Protein AF-A0A8H5HH74-F1 (afdb_monomer_lite)

Foldseek 3Di:
DDPVVVVVVVVLQVVQVPDPPPDAAEDEAQDPLSVLCCCLRRNHDYYDCVNLLLCLLLQWAAAAAPLGDPDAAAARTALLLDPVQQPFFDDRYPDPPDFQPFCQRFPFPPPPDDPPPDPVPPDDPDDRGTDHHGGSNNLNVCLLVVPPVSSVSSSRRSVSRVVNRVVNLVVVVVVVDSVVSVVSSVVRPNRYDDCVPVDPPHNSSVVSNVSSVVSVVVVVVVVVVVVVVVVVVVVVVVVVVVVVVVVVVVVVVVVPDDDDDDDDDDDDDDDDDDD

Secondary structure (DSSP, 8-state):
--HHHHHHHHHHHHHHHTS-TTS--EE--SSHHHHHHIIIII---EE-SHHHHHHHHTTEEE---SSPPS---EESEEETTSGGGTT--S-S---SSS---STTTS-----SS----STTS-------SPPPPPPHHHHHHHHHTT-HHHHHHHHHHHHHHHHHHHHHHHHHHHTT-HHHHHHHHHHHHHHEE-GGG--TT--HHHHHHHHHHHHHHHHHHHHHHHHHHHHHHHHHHHHHHHHHHHHHHHHHHHHS-------------------

Radius of gyration: 36.55 Å; chains: 1; bounding box: 65×63×136 Å

InterPro domains:
  IPR002616 tRNA-guanine(15) transglycosylase-like [PF01702] (31-186)
  IPR036511 Queuine tRNA-ribosyltransferase-like [G3DSA:3.20.20.105] (14-194)
  IPR036511 Queuine tRNA-ribosyltransferase-like [SSF51713] (30-181)
  IPR050852 Queuine tRNA-ribosyltransferase [PTHR46064] (30-184)

pLDDT: mean 80.95, std 18.28, range [33.66, 97.69]

Sequence (275 aa):
MKASQVMSLTYCRLVLLFKPQRTVRRIRARGPHDILRLISDVGVDVFDTSFCQGAADVGVALDFSFPPADSPRRDLGYNLYDTKYREDFTTFTDDRRSPCGCAACSPTSAISEIICHSSVDGPTSDTTSPNQPYTRAFLHHLLHTHEMSAHSLLAMHNITIMNSFMAGIRAMISQNDVRLFESEVKRFFKIYIEDADGEMTHNVFSEAKRAWREVELLRGKGRLARESEREKADAANAANAANALLKWEMEENIVEGGPEVAVPTLSGGENTIAL

Structure (mmCIF, N/CA/C/O backbone):
data_AF-A0A8H5HH74-F1
#
_entry.id   AF-A0A8H5HH74-F1
#
loop_
_atom_site.group_PDB
_atom_site.id
_atom_site.type_symbol
_atom_site.label_atom_id
_atom_site.label_alt_id
_atom_site.label_comp_id
_atom_site.label_asym_id
_atom_site.label_entity_id
_atom_site.label_seq_id
_atom_site.pdbx_PDB_ins_code
_atom_site.Cartn_x
_atom_site.Cartn_y
_atom_site.Cartn_z
_atom_site.occupancy
_atom_site.B_iso_or_equiv
_atom_site.auth_seq_id
_atom_site.auth_comp_id
_atom_site.auth_asym_id
_atom_site.auth_atom_id
_atom_site.pdbx_PDB_model_num
ATOM 1 N N . MET A 1 1 ? -22.223 -8.313 -5.379 1.00 45.16 1 MET A N 1
ATOM 2 C CA . MET A 1 1 ? -21.638 -9.374 -4.520 1.00 45.16 1 MET A CA 1
ATOM 3 C C . MET A 1 1 ? -21.859 -10.736 -5.177 1.00 45.16 1 MET A C 1
ATOM 5 O O . MET A 1 1 ? -23.001 -11.062 -5.471 1.00 45.16 1 MET A O 1
ATOM 9 N N . LYS A 1 2 ? -20.805 -11.507 -5.490 1.00 34.78 2 LYS A N 1
ATOM 10 C CA . LYS A 1 2 ? -20.945 -12.812 -6.178 1.00 34.78 2 LYS A CA 1
ATOM 11 C C . LYS A 1 2 ? -21.457 -13.888 -5.202 1.00 34.78 2 LYS A C 1
ATOM 13 O O . LYS A 1 2 ? -21.007 -13.933 -4.062 1.00 34.78 2 LYS A O 1
ATOM 18 N N . ALA A 1 3 ? -22.340 -14.788 -5.646 1.00 33.66 3 ALA A N 1
ATOM 19 C CA . ALA A 1 3 ? -22.987 -15.820 -4.813 1.00 33.66 3 ALA A CA 1
ATOM 20 C C . ALA A 1 3 ? -22.009 -16.744 -4.044 1.00 33.66 3 ALA A C 1
ATOM 22 O O . ALA A 1 3 ? -22.278 -17.138 -2.911 1.00 33.66 3 ALA A O 1
ATOM 23 N N . SER A 1 4 ? -20.826 -17.012 -4.608 1.00 38.03 4 SER A N 1
ATOM 24 C CA . SER A 1 4 ? -19.737 -17.759 -3.948 1.00 38.03 4 SER A CA 1
ATOM 25 C C . SER A 1 4 ? -19.218 -17.075 -2.667 1.00 38.03 4 SER A C 1
ATOM 27 O O . SER A 1 4 ? -18.864 -17.737 -1.691 1.00 38.03 4 SER A O 1
ATOM 29 N N . GLN A 1 5 ? -19.232 -15.743 -2.639 1.00 45.25 5 GLN A N 1
ATOM 30 C CA . GLN A 1 5 ? -18.720 -14.910 -1.550 1.00 45.25 5 GLN A CA 1
ATOM 31 C C . GLN A 1 5 ? -19.658 -14.935 -0.334 1.00 45.25 5 GLN A C 1
ATOM 33 O O . GLN A 1 5 ? -19.200 -14.943 0.806 1.00 45.25 5 GLN A O 1
ATOM 38 N N . VAL A 1 6 ? -20.969 -15.012 -0.591 1.00 44.09 6 VAL A N 1
ATOM 39 C CA . VAL A 1 6 ? -22.009 -15.132 0.441 1.00 44.09 6 VAL A CA 1
ATOM 40 C C . VAL A 1 6 ? -21.953 -16.516 1.087 1.00 44.09 6 VAL A C 1
ATOM 42 O O . VAL A 1 6 ? -21.972 -16.615 2.310 1.00 44.09 6 VAL A O 1
ATOM 45 N N . MET A 1 7 ? -21.785 -17.583 0.300 1.00 42.78 7 MET A N 1
ATOM 46 C CA . MET A 1 7 ? -21.688 -18.953 0.824 1.00 42.78 7 MET A CA 1
ATOM 47 C C . MET A 1 7 ? -20.460 -19.158 1.727 1.00 42.78 7 MET A C 1
ATOM 49 O O . MET A 1 7 ? -20.595 -19.724 2.810 1.00 42.78 7 MET A O 1
ATOM 53 N N . SER A 1 8 ? -19.289 -18.626 1.351 1.00 51.31 8 SER A N 1
ATOM 54 C CA . SER A 1 8 ? -18.069 -18.740 2.170 1.00 51.31 8 SER A CA 1
ATOM 55 C C . SER A 1 8 ? -18.169 -17.991 3.505 1.00 51.31 8 SER A C 1
ATOM 57 O O . SER A 1 8 ? -17.743 -18.521 4.529 1.00 51.31 8 SER A O 1
ATOM 59 N N . LEU A 1 9 ? -18.735 -16.778 3.519 1.00 48.09 9 LEU A N 1
ATOM 60 C CA . LEU A 1 9 ? -18.905 -15.986 4.746 1.00 48.09 9 LEU A CA 1
ATOM 61 C C . LEU A 1 9 ? -19.991 -16.572 5.662 1.00 48.09 9 LEU A C 1
ATOM 63 O O . LEU A 1 9 ? -19.806 -16.632 6.877 1.00 48.09 9 LEU A O 1
ATOM 67 N N . THR A 1 10 ? -21.090 -17.071 5.089 1.00 52.75 10 THR A N 1
ATOM 68 C CA . THR A 1 10 ? -22.191 -17.681 5.858 1.00 52.75 10 THR A CA 1
ATOM 69 C C . THR A 1 10 ? -21.756 -18.996 6.509 1.00 52.75 10 THR A C 1
ATOM 71 O O . THR A 1 10 ? -22.065 -19.236 7.677 1.00 52.75 10 THR A O 1
ATOM 74 N N . TYR A 1 11 ? -20.969 -19.813 5.801 1.00 53.06 11 TYR A N 1
ATOM 75 C CA . TYR A 1 11 ? -20.403 -21.048 6.350 1.00 53.06 11 TYR A CA 1
ATOM 76 C C . TYR A 1 11 ? -19.382 -20.766 7.464 1.00 53.06 11 TYR A C 1
ATOM 78 O O . TYR A 1 11 ? -19.402 -21.417 8.506 1.00 53.06 11 TYR A O 1
ATOM 86 N N . CYS A 1 12 ? -18.539 -19.739 7.301 1.00 50.09 12 CYS A N 1
ATOM 87 C CA . CYS A 1 12 ? -17.588 -19.325 8.336 1.00 50.09 12 CYS A CA 1
ATOM 88 C C . CYS A 1 12 ? -18.299 -18.836 9.610 1.00 50.09 12 CYS A C 1
ATOM 90 O O . CYS A 1 12 ? -17.901 -19.191 10.720 1.00 50.09 12 CYS A O 1
ATOM 92 N N . ARG A 1 13 ? -19.403 -18.093 9.451 1.00 51.00 13 ARG A N 1
ATOM 93 C CA . ARG A 1 13 ? -20.238 -17.615 10.562 1.00 51.00 13 ARG A CA 1
ATOM 94 C C . ARG A 1 13 ? -20.833 -18.774 11.367 1.00 51.00 13 ARG A C 1
ATOM 96 O O . ARG A 1 13 ? -20.751 -18.762 12.590 1.00 51.00 13 ARG A O 1
ATOM 103 N N . LEU A 1 14 ? -21.363 -19.797 10.694 1.00 51.94 14 LEU A N 1
ATOM 104 C CA . LEU A 1 14 ? -21.911 -20.995 11.345 1.00 51.94 14 LEU A CA 1
ATOM 105 C C . LEU A 1 14 ? -20.836 -21.826 12.059 1.00 51.94 14 LEU A C 1
ATOM 107 O O . LEU A 1 14 ? -21.050 -22.241 13.189 1.00 51.94 14 LEU A O 1
ATOM 111 N N . VAL A 1 15 ? -19.662 -22.036 11.462 1.00 57.91 15 VAL A N 1
ATOM 112 C CA . VAL A 1 15 ? -18.608 -22.857 12.091 1.00 57.91 15 VAL A CA 1
ATOM 113 C C . VAL A 1 15 ? -17.966 -22.154 13.294 1.00 57.91 15 VAL A C 1
ATOM 115 O O . VAL A 1 15 ? -17.623 -22.803 14.283 1.00 57.91 15 VAL A O 1
ATOM 118 N N . LEU A 1 16 ? -17.807 -20.829 13.243 1.00 55.78 16 LEU A N 1
ATOM 119 C CA . LEU A 1 16 ? -17.110 -20.084 14.294 1.00 55.78 16 LEU A CA 1
ATOM 120 C C . LEU A 1 16 ? -18.010 -19.692 15.465 1.00 55.78 16 LEU A C 1
ATOM 122 O O . LEU A 1 16 ? -17.517 -19.661 16.589 1.00 55.78 16 LEU A O 1
ATOM 126 N N . LEU A 1 17 ? -19.314 -19.477 15.256 1.00 57.25 17 LEU A N 1
ATOM 127 C CA . LEU A 1 17 ? -20.254 -19.198 16.353 1.00 57.25 17 LEU A CA 1
ATOM 128 C C . LEU A 1 17 ? -20.370 -20.359 17.355 1.00 57.25 17 LEU A C 1
ATOM 130 O O . LEU A 1 17 ? -20.588 -20.116 18.538 1.00 57.25 17 LEU A O 1
ATOM 134 N N . PHE A 1 18 ? -20.167 -21.603 16.911 1.00 56.62 18 PHE A N 1
ATOM 135 C CA . PHE A 1 18 ? -20.275 -22.802 17.754 1.00 56.62 18 PHE A CA 1
ATOM 136 C C . PHE A 1 18 ? -18.971 -23.200 18.469 1.00 56.62 18 PHE A C 1
ATOM 138 O O . PHE A 1 18 ? -18.954 -24.169 19.229 1.00 56.62 18 PHE A O 1
ATOM 145 N N . LYS A 1 19 ? -17.865 -22.470 18.260 1.00 55.19 19 LYS A N 1
ATOM 146 C CA . LYS A 1 19 ? -16.575 -22.777 18.897 1.00 55.19 19 LYS A CA 1
ATOM 147 C C . LYS A 1 19 ? -16.504 -22.155 20.306 1.00 55.19 19 LYS A C 1
ATOM 149 O O . LYS A 1 19 ? -16.859 -20.979 20.435 1.00 55.19 19 LYS A O 1
ATOM 154 N N . PRO A 1 20 ? -16.009 -22.872 21.342 1.00 60.66 20 PRO A N 1
ATOM 155 C CA . PRO A 1 20 ? -15.930 -22.354 22.710 1.00 60.66 20 PRO A CA 1
ATOM 156 C C . PRO A 1 20 ? -15.254 -20.981 22.773 1.00 60.66 20 PRO A C 1
ATOM 158 O O . PRO A 1 20 ? -14.220 -20.772 22.137 1.00 60.66 20 PRO A O 1
ATOM 161 N N . GLN A 1 21 ? -15.789 -20.069 23.591 1.00 60.19 21 GLN A N 1
ATOM 162 C CA . GLN A 1 21 ? -15.326 -18.674 23.686 1.00 60.19 21 GLN A CA 1
ATOM 163 C C . GLN A 1 21 ? -13.859 -18.492 24.125 1.00 60.19 21 GLN A C 1
ATOM 165 O O . GLN A 1 21 ? -13.351 -17.380 24.118 1.00 60.19 21 GLN A O 1
ATOM 170 N N . ARG A 1 22 ? -13.154 -19.566 24.499 1.00 65.06 22 ARG A N 1
ATOM 171 C CA . ARG A 1 22 ? -11.755 -19.521 24.957 1.00 65.06 22 ARG A CA 1
ATOM 172 C C . ARG A 1 22 ? -10.724 -19.946 23.916 1.00 65.06 22 ARG A C 1
ATOM 174 O O . ARG A 1 22 ? -9.545 -20.033 24.240 1.00 65.06 22 ARG A O 1
ATOM 181 N N . THR A 1 23 ? -11.135 -20.250 22.688 1.00 74.00 23 THR A N 1
ATOM 182 C CA . THR A 1 23 ? -10.185 -20.652 21.644 1.00 74.00 23 THR A CA 1
ATOM 183 C C . THR A 1 23 ? -9.939 -19.519 20.665 1.00 74.00 23 THR A C 1
ATOM 185 O O . THR A 1 23 ? -10.889 -19.035 20.055 1.00 74.00 23 THR A O 1
ATOM 188 N N . VAL A 1 24 ? -8.666 -19.196 20.449 1.00 82.31 24 VAL A N 1
ATOM 189 C CA . VAL A 1 24 ? -8.224 -18.230 19.439 1.00 82.31 24 VAL A CA 1
ATOM 190 C C . VAL A 1 24 ? -8.740 -18.637 18.052 1.00 82.31 24 VAL A C 1
ATOM 192 O O . VAL A 1 24 ? -8.617 -19.803 17.636 1.00 82.31 24 VAL A O 1
ATOM 195 N N . ARG A 1 25 ? -9.341 -17.684 17.332 1.00 83.44 25 ARG A N 1
ATOM 196 C CA . ARG A 1 25 ? -9.848 -17.864 15.962 1.00 83.44 25 ARG A CA 1
ATOM 197 C C . ARG A 1 25 ? -8.905 -17.189 14.971 1.00 83.44 25 ARG A C 1
ATOM 199 O O . ARG A 1 25 ? -8.668 -15.989 15.057 1.00 83.44 25 ARG A O 1
ATOM 206 N N . ARG A 1 26 ? -8.380 -17.974 14.024 1.00 85.06 26 ARG A N 1
ATOM 207 C CA . ARG A 1 26 ? -7.451 -17.510 12.986 1.00 85.06 26 ARG A CA 1
ATOM 208 C C . ARG A 1 26 ? -8.090 -17.591 11.607 1.00 85.06 26 ARG A C 1
ATOM 210 O O . ARG A 1 26 ? -8.535 -18.672 11.220 1.00 85.06 26 ARG A O 1
ATOM 217 N N . ILE A 1 27 ? -8.071 -16.489 10.858 1.00 88.44 27 ILE A N 1
ATOM 218 C CA . ILE A 1 27 ? -8.566 -16.423 9.474 1.00 88.44 27 ILE A CA 1
ATOM 219 C C . ILE A 1 27 ? -7.630 -15.566 8.618 1.00 88.44 27 ILE A C 1
ATOM 221 O O . ILE A 1 27 ? -7.039 -14.601 9.093 1.00 88.44 27 ILE A O 1
ATOM 225 N N . ARG A 1 28 ? -7.524 -15.908 7.332 1.00 88.31 28 ARG A N 1
ATOM 226 C CA . ARG A 1 28 ? -6.929 -15.043 6.312 1.00 88.31 28 ARG A CA 1
ATOM 227 C C . ARG A 1 28 ? -7.953 -14.013 5.840 1.00 88.31 28 ARG A C 1
ATOM 229 O O . ARG A 1 28 ? -8.976 -14.397 5.273 1.00 88.31 28 ARG A O 1
ATOM 236 N N . ALA A 1 29 ? -7.669 -12.731 6.036 1.00 88.31 29 ALA A N 1
ATOM 237 C CA . ALA A 1 29 ? -8.533 -11.658 5.555 1.00 88.31 29 ALA A CA 1
ATOM 238 C C . ALA A 1 29 ? -8.153 -11.225 4.135 1.00 88.31 29 ALA A C 1
ATOM 240 O O . ALA A 1 29 ? -7.004 -11.369 3.711 1.00 88.31 29 ALA A O 1
ATOM 241 N N . ARG A 1 30 ? -9.117 -10.669 3.397 1.00 88.94 30 ARG A N 1
ATOM 242 C CA . ARG A 1 30 ? -8.875 -10.144 2.041 1.00 88.94 30 ARG A CA 1
ATOM 243 C C . ARG A 1 30 ? -8.504 -8.668 1.995 1.00 88.94 30 ARG A C 1
ATOM 245 O O . ARG A 1 30 ? -8.047 -8.221 0.952 1.00 88.94 30 ARG A O 1
ATOM 252 N N . GLY A 1 31 ? -8.703 -7.954 3.095 1.00 92.31 31 GLY A N 1
ATOM 253 C CA . GLY A 1 31 ? -8.506 -6.516 3.203 1.00 92.31 31 GLY A CA 1
ATOM 254 C C . GLY A 1 31 ? -8.980 -6.000 4.564 1.00 92.31 31 GLY A C 1
ATOM 255 O O . GLY A 1 31 ? -9.533 -6.774 5.356 1.00 92.31 31 GLY A O 1
ATOM 256 N N . PRO A 1 32 ? -8.757 -4.713 4.865 1.00 94.94 32 PRO A N 1
ATOM 257 C CA . PRO A 1 32 ? -9.117 -4.117 6.150 1.00 94.94 32 PRO A CA 1
ATOM 258 C C . PRO A 1 32 ? -10.633 -4.074 6.395 1.00 94.94 32 PRO A C 1
ATOM 260 O O . PRO A 1 32 ? -11.056 -4.225 7.542 1.00 94.94 32 PRO A O 1
ATOM 263 N N . HIS A 1 33 ? -11.472 -3.960 5.359 1.00 94.06 33 HIS A N 1
ATOM 264 C CA . HIS A 1 33 ? -12.931 -4.018 5.528 1.00 94.06 33 HIS A CA 1
ATOM 265 C C . HIS A 1 33 ? -13.390 -5.412 5.961 1.00 94.06 33 HIS A C 1
ATOM 267 O O . HIS A 1 33 ? -14.256 -5.547 6.828 1.00 94.06 33 HIS A O 1
ATOM 273 N N . ASP A 1 34 ? -12.787 -6.455 5.386 1.00 92.25 34 ASP A N 1
ATOM 274 C CA . ASP A 1 34 ? -13.036 -7.851 5.764 1.00 92.25 34 ASP A CA 1
ATOM 275 C C . ASP A 1 34 ? -12.597 -8.103 7.216 1.00 92.25 34 ASP A C 1
ATOM 277 O O . ASP A 1 34 ? -13.329 -8.726 7.980 1.00 92.25 34 ASP A O 1
ATOM 281 N N . ILE A 1 35 ? -11.453 -7.543 7.632 1.00 94.69 35 ILE A N 1
ATOM 282 C CA . ILE A 1 35 ? -10.973 -7.602 9.024 1.00 94.69 35 ILE A CA 1
ATOM 283 C C . ILE A 1 35 ? -12.006 -6.995 9.978 1.00 94.69 35 ILE A C 1
ATOM 285 O O . ILE A 1 35 ? -12.405 -7.660 10.932 1.00 94.69 35 ILE A O 1
ATOM 289 N N . LEU A 1 36 ? -12.477 -5.770 9.718 1.00 95.06 36 LEU A N 1
ATOM 290 C CA . LEU A 1 36 ? -13.441 -5.101 10.601 1.00 95.06 36 LEU A CA 1
ATOM 291 C C . LEU A 1 36 ? -14.749 -5.889 10.727 1.00 95.06 36 LEU A C 1
ATOM 293 O O . LEU A 1 36 ? -15.233 -6.059 11.843 1.00 95.06 36 LEU A O 1
ATOM 297 N N . ARG A 1 37 ? -15.273 -6.435 9.619 1.00 92.50 37 ARG A N 1
ATOM 298 C CA . ARG A 1 37 ? -16.472 -7.297 9.634 1.00 92.50 37 ARG A CA 1
ATOM 299 C C . ARG A 1 37 ? -16.253 -8.589 10.415 1.00 92.50 37 ARG A C 1
ATOM 301 O O . ARG A 1 37 ? -17.121 -9.014 11.171 1.00 92.50 37 ARG A O 1
ATOM 308 N N . LEU A 1 38 ? -15.101 -9.235 10.239 1.00 91.69 38 LEU A N 1
ATOM 309 C CA . LEU A 1 38 ? -14.775 -10.476 10.945 1.00 91.69 38 LEU A CA 1
ATOM 310 C C . LEU A 1 38 ? -14.594 -10.245 12.450 1.00 91.69 38 LEU A C 1
ATOM 312 O O . LEU A 1 38 ? -14.954 -11.110 13.248 1.00 91.69 38 LEU A O 1
ATOM 316 N N . ILE A 1 39 ? -14.085 -9.080 12.846 1.00 92.00 39 ILE A N 1
ATOM 317 C CA . ILE A 1 39 ? -14.006 -8.685 14.254 1.00 92.00 39 ILE A CA 1
ATOM 318 C C . ILE A 1 39 ? -15.408 -8.385 14.801 1.00 92.00 39 ILE A C 1
ATOM 320 O O . ILE A 1 39 ? -15.778 -8.970 15.816 1.00 92.00 39 ILE A O 1
ATOM 324 N N . SER A 1 40 ? -16.204 -7.543 14.128 1.00 88.94 40 SER A N 1
ATOM 325 C CA . SER A 1 40 ? -17.517 -7.103 14.629 1.00 88.94 40 SER A CA 1
ATOM 326 C C . SER A 1 40 ? -18.563 -8.217 14.666 1.00 88.94 40 SER A C 1
ATOM 328 O O . SER A 1 40 ? -19.270 -8.371 15.658 1.00 88.94 40 SER A O 1
ATOM 330 N N . ASP A 1 41 ? -18.664 -9.006 13.595 1.00 87.12 41 ASP A N 1
ATOM 331 C CA . ASP A 1 41 ? -19.814 -9.893 13.384 1.00 87.12 41 ASP A CA 1
ATOM 332 C C . ASP A 1 41 ? -19.542 -11.330 13.842 1.00 87.12 41 ASP A C 1
ATOM 334 O O . ASP A 1 41 ? -20.478 -12.093 14.103 1.00 87.12 41 ASP A O 1
ATOM 338 N N . VAL A 1 42 ? -18.264 -11.723 13.876 1.00 86.50 42 VAL A N 1
ATOM 339 C CA . VAL A 1 42 ? -17.830 -13.105 14.132 1.00 86.50 42 VAL A CA 1
ATOM 340 C C . VAL A 1 42 ? -16.942 -13.207 15.374 1.00 86.50 42 VAL A C 1
ATOM 342 O O . VAL A 1 42 ? -16.962 -14.248 16.033 1.00 86.50 42 VAL A O 1
ATOM 345 N N . GLY A 1 43 ? -16.188 -12.163 15.727 1.00 86.94 43 GLY A N 1
ATOM 346 C CA . GLY A 1 43 ? -15.233 -12.184 16.838 1.00 86.94 43 GLY A CA 1
ATOM 347 C C . GLY A 1 43 ? -13.995 -13.018 16.511 1.00 86.94 43 GLY A C 1
ATOM 348 O O . GLY A 1 43 ? -13.732 -14.022 17.169 1.00 86.94 43 GLY A O 1
ATOM 349 N N . VAL A 1 44 ? -13.297 -12.671 15.428 1.00 90.25 44 VAL A N 1
ATOM 350 C CA . VAL A 1 44 ? -12.017 -13.287 15.033 1.00 90.25 44 VAL A CA 1
ATOM 351 C C . VAL A 1 44 ? -10.850 -12.546 15.686 1.00 90.25 44 VAL A C 1
ATOM 353 O O . VAL A 1 44 ? -10.836 -11.319 15.694 1.00 90.25 44 VAL A O 1
ATOM 356 N N . ASP A 1 45 ? -9.856 -13.289 16.183 1.00 90.06 45 ASP A N 1
ATOM 357 C CA . ASP A 1 45 ? -8.767 -12.732 16.998 1.00 90.06 45 ASP A CA 1
ATOM 358 C C . ASP A 1 45 ? -7.453 -12.541 16.225 1.00 90.06 45 ASP A C 1
ATOM 360 O O . ASP A 1 45 ? -6.705 -11.600 16.485 1.00 90.06 45 ASP A O 1
ATOM 364 N N . VAL A 1 46 ? -7.132 -13.457 15.300 1.00 92.81 46 VAL A N 1
ATOM 365 C CA . VAL A 1 46 ? -5.825 -13.508 14.624 1.00 92.81 46 VAL A CA 1
ATOM 366 C C . VAL A 1 46 ? -5.989 -13.486 13.111 1.00 92.81 46 VAL A C 1
ATOM 368 O O . VAL A 1 46 ? -6.678 -14.325 12.524 1.00 92.81 46 VAL A O 1
ATOM 371 N N . PHE A 1 47 ? -5.264 -12.568 12.481 1.00 94.12 47 PHE A N 1
ATOM 372 C CA . PHE A 1 47 ? -5.215 -12.380 11.037 1.00 94.12 47 PHE A CA 1
ATOM 373 C C . PHE A 1 47 ? -3.788 -12.548 10.519 1.00 94.12 47 PHE A C 1
ATOM 375 O O . PHE A 1 47 ? -2.826 -12.330 11.255 1.00 94.12 47 PHE A O 1
ATOM 382 N N . ASP A 1 48 ? -3.649 -12.948 9.256 1.00 92.38 48 ASP A N 1
ATOM 383 C CA . ASP A 1 48 ? -2.354 -12.966 8.577 1.00 92.38 48 ASP A CA 1
ATOM 384 C C . ASP A 1 48 ? -2.037 -11.619 7.904 1.00 92.38 48 ASP A C 1
ATOM 386 O O . ASP A 1 48 ? -2.900 -10.761 7.716 1.00 92.38 48 ASP A O 1
ATOM 390 N N . THR A 1 49 ? -0.773 -11.433 7.525 1.00 92.19 49 THR A N 1
ATOM 391 C CA . THR A 1 49 ? -0.289 -10.243 6.809 1.00 92.19 49 THR A CA 1
ATOM 392 C C . THR A 1 49 ? -0.257 -10.444 5.291 1.00 92.19 49 THR A C 1
ATOM 394 O O . THR A 1 49 ? 0.320 -9.633 4.567 1.00 92.19 49 THR A O 1
ATOM 397 N N . SER A 1 50 ? -0.895 -11.502 4.773 1.00 93.94 50 SER A N 1
ATOM 398 C CA . SER A 1 50 ? -0.795 -11.892 3.358 1.00 93.94 50 SER A CA 1
ATOM 399 C C . SER A 1 50 ? -1.340 -10.829 2.399 1.00 93.94 50 SER A C 1
ATOM 401 O O . SER A 1 50 ? -0.834 -10.678 1.289 1.00 93.94 50 SER A O 1
ATOM 403 N N . PHE A 1 51 ? -2.335 -10.054 2.840 1.00 94.44 51 PHE A N 1
ATOM 404 C CA . PHE A 1 51 ? -2.847 -8.895 2.109 1.00 94.44 51 PHE A CA 1
ATOM 405 C C . PHE A 1 51 ? -1.772 -7.818 1.896 1.00 94.44 51 PHE A C 1
ATOM 407 O O . PHE A 1 51 ? -1.654 -7.279 0.800 1.00 94.44 51 PHE A O 1
ATOM 414 N N . CYS A 1 52 ? -0.953 -7.544 2.918 1.00 96.56 52 CYS A N 1
ATOM 415 C CA . CYS A 1 52 ? 0.099 -6.525 2.862 1.00 96.56 52 CYS A CA 1
ATOM 416 C C . CYS A 1 52 ? 1.189 -6.913 1.862 1.00 96.56 52 CYS A C 1
ATOM 418 O O . CYS A 1 52 ? 1.641 -6.073 1.084 1.00 96.56 52 CYS A O 1
ATOM 420 N N . GLN A 1 53 ? 1.562 -8.198 1.864 1.00 95.94 53 GLN A N 1
ATOM 421 C CA . GLN A 1 53 ? 2.508 -8.745 0.897 1.00 95.94 53 GLN A CA 1
ATOM 422 C C . GLN A 1 53 ? 1.934 -8.680 -0.520 1.00 95.94 53 GLN A C 1
ATOM 424 O O . GLN A 1 53 ? 2.570 -8.130 -1.407 1.00 95.94 53 GLN A O 1
ATOM 429 N N . GLY A 1 54 ? 0.692 -9.137 -0.715 1.00 95.81 54 GLY A N 1
ATOM 430 C CA . GLY A 1 54 ? 0.046 -9.087 -2.026 1.00 95.81 54 GLY A CA 1
ATOM 431 C C . GLY A 1 54 ? -0.106 -7.666 -2.579 1.00 95.81 54 GLY A C 1
ATOM 432 O O . GLY A 1 54 ? -0.042 -7.484 -3.790 1.00 95.81 54 GLY A O 1
ATOM 433 N N . ALA A 1 55 ? -0.277 -6.659 -1.714 1.00 96.69 55 ALA A N 1
ATOM 434 C CA . ALA A 1 55 ? -0.248 -5.248 -2.097 1.00 96.69 55 ALA A CA 1
ATOM 435 C C . ALA A 1 55 ? 1.157 -4.802 -2.541 1.00 96.69 55 ALA A C 1
ATOM 437 O O . ALA A 1 55 ? 1.295 -4.144 -3.571 1.00 96.69 55 ALA A O 1
ATOM 438 N N . ALA A 1 56 ? 2.198 -5.201 -1.805 1.00 97.25 56 ALA A N 1
ATOM 439 C CA . ALA A 1 56 ? 3.585 -4.883 -2.134 1.00 97.25 56 ALA A CA 1
ATOM 440 C C . ALA A 1 56 ? 4.036 -5.524 -3.457 1.00 97.25 56 ALA A C 1
ATOM 442 O O . ALA A 1 56 ? 4.692 -4.864 -4.265 1.00 97.25 56 ALA A O 1
ATOM 443 N N . ASP A 1 57 ? 3.633 -6.771 -3.715 1.00 95.50 57 ASP A N 1
ATOM 444 C CA . ASP A 1 57 ? 3.958 -7.508 -4.944 1.00 95.50 57 ASP A CA 1
ATOM 445 C C . ASP A 1 57 ? 3.450 -6.779 -6.199 1.00 95.50 57 ASP A C 1
ATOM 447 O O . ASP A 1 57 ? 4.110 -6.775 -7.235 1.00 95.50 57 ASP A O 1
ATOM 451 N N . VAL A 1 58 ? 2.296 -6.108 -6.101 1.00 95.94 58 VAL A N 1
ATOM 452 C CA . VAL A 1 58 ? 1.695 -5.354 -7.215 1.00 95.94 58 VAL A CA 1
ATOM 453 C C . VAL A 1 58 ? 2.004 -3.856 -7.172 1.00 95.94 58 VAL A C 1
ATOM 455 O O . VAL A 1 58 ? 1.411 -3.104 -7.935 1.00 95.94 58 VAL A O 1
ATOM 458 N N . GLY A 1 59 ? 2.926 -3.401 -6.318 1.00 96.75 59 GLY A N 1
ATOM 459 C CA . GLY A 1 59 ? 3.368 -2.001 -6.290 1.00 96.75 59 GLY A CA 1
ATOM 460 C C . GLY A 1 59 ? 2.410 -1.023 -5.598 1.00 96.75 59 GLY A C 1
ATOM 461 O O . GLY A 1 59 ? 2.428 0.168 -5.910 1.00 96.75 59 GLY A O 1
ATOM 462 N N . VAL A 1 60 ? 1.559 -1.500 -4.682 1.00 97.44 60 VAL A N 1
ATOM 463 C CA . VAL A 1 60 ? 0.627 -0.653 -3.919 1.00 97.44 60 VAL A CA 1
ATOM 464 C C . VAL A 1 60 ? 1.201 -0.318 -2.543 1.00 97.44 60 VAL A C 1
ATOM 466 O O . VAL A 1 60 ? 1.502 -1.215 -1.751 1.00 97.44 60 VAL A O 1
ATOM 469 N N . ALA A 1 61 ? 1.292 0.979 -2.239 1.00 97.50 61 ALA A N 1
ATOM 470 C CA . ALA A 1 61 ? 1.605 1.491 -0.905 1.00 97.50 61 ALA A CA 1
ATOM 471 C C . ALA A 1 61 ? 0.307 1.807 -0.148 1.00 97.50 61 ALA A C 1
ATOM 473 O O . ALA A 1 61 ? -0.436 2.700 -0.549 1.00 97.50 61 ALA A O 1
ATOM 474 N N . LEU A 1 62 ? 0.018 1.076 0.930 1.00 96.56 62 LEU A N 1
ATOM 475 C CA . LEU A 1 62 ? -1.192 1.264 1.740 1.00 96.56 62 LEU A CA 1
ATOM 476 C C . LEU A 1 62 ? -1.127 2.576 2.538 1.00 96.56 62 LEU A C 1
ATOM 478 O O . LEU A 1 62 ? -0.071 2.925 3.057 1.00 96.56 62 LEU A O 1
ATOM 482 N N . ASP A 1 63 ? -2.248 3.283 2.677 1.00 94.44 63 ASP A N 1
ATOM 483 C CA . ASP A 1 63 ? -2.333 4.537 3.447 1.00 94.44 63 ASP A CA 1
ATOM 484 C C . ASP A 1 63 ? -3.721 4.710 4.080 1.00 94.44 63 ASP A C 1
ATOM 486 O O . ASP A 1 63 ? -4.425 5.699 3.872 1.00 94.44 63 ASP A O 1
ATOM 490 N N . PHE A 1 64 ? -4.141 3.707 4.850 1.00 94.25 64 PHE A N 1
ATOM 491 C CA . PHE A 1 64 ? -5.357 3.771 5.653 1.00 94.25 64 PHE A CA 1
ATOM 492 C C . PHE A 1 64 ? -5.041 3.745 7.147 1.00 94.25 64 PHE A C 1
ATOM 494 O O . PHE A 1 64 ? -4.013 3.234 7.587 1.00 94.25 64 PHE A O 1
ATOM 501 N N . SER A 1 65 ? -5.963 4.274 7.941 1.00 94.25 65 SER A N 1
ATOM 502 C CA . SER A 1 65 ? -5.845 4.356 9.394 1.00 94.25 65 SER A CA 1
ATOM 503 C C . SER A 1 65 ? -7.174 4.037 10.069 1.00 94.25 65 SER A C 1
ATOM 505 O O . SER A 1 65 ? -8.247 4.182 9.475 1.00 94.25 65 SER A O 1
ATOM 507 N N . PHE A 1 66 ? -7.096 3.581 11.318 1.00 94.31 66 PHE A N 1
ATOM 508 C CA . PHE A 1 66 ? -8.257 3.365 12.172 1.00 94.31 66 PHE A CA 1
ATOM 509 C C . PHE A 1 66 ? -7.953 3.875 13.587 1.00 94.31 66 PHE A C 1
ATOM 511 O O . PHE A 1 66 ? -6.906 3.510 14.119 1.00 94.31 66 PHE A O 1
ATOM 518 N N . PRO A 1 67 ? -8.829 4.678 14.216 1.00 94.25 67 PRO A N 1
ATOM 519 C CA . PRO A 1 67 ? -10.013 5.315 13.633 1.00 94.25 67 PRO A CA 1
ATOM 520 C C . PRO A 1 67 ? -9.658 6.180 12.408 1.00 94.25 67 PRO A C 1
ATOM 522 O O . PRO A 1 67 ? -8.569 6.755 12.370 1.00 94.25 67 PRO A O 1
ATOM 525 N N . PRO A 1 68 ? -10.516 6.241 11.377 1.00 93.12 68 PRO A N 1
ATOM 526 C CA . PRO A 1 68 ? -10.214 7.001 10.169 1.00 93.12 68 PRO A CA 1
ATOM 527 C C . PRO A 1 68 ? -10.073 8.502 10.473 1.00 93.12 68 PRO A C 1
ATOM 529 O O . PRO A 1 68 ? -10.749 9.040 11.343 1.00 93.12 68 PRO A O 1
ATOM 532 N N . ALA A 1 69 ? -9.207 9.216 9.759 1.00 89.38 69 ALA A N 1
ATOM 533 C CA . ALA A 1 69 ? -9.190 10.678 9.822 1.00 89.38 69 ALA A CA 1
ATOM 534 C C . ALA A 1 69 ? -10.353 11.257 9.002 1.00 89.38 69 ALA A C 1
ATOM 536 O O . ALA A 1 69 ? -10.735 10.671 7.987 1.00 89.38 69 ALA A O 1
ATOM 537 N N . ASP A 1 70 ? -10.880 12.421 9.392 1.00 87.56 70 ASP A N 1
ATOM 538 C CA . ASP A 1 70 ? -11.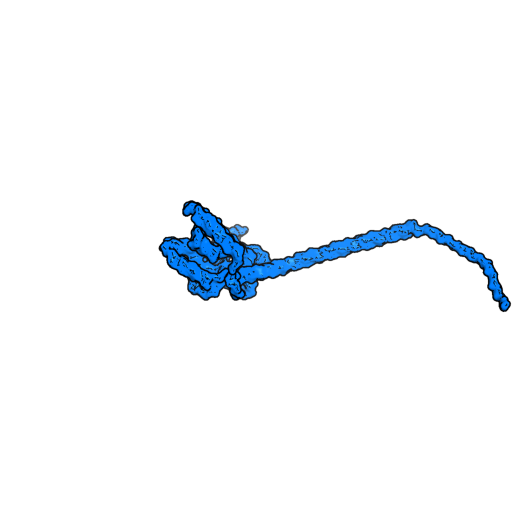864 13.135 8.571 1.00 87.56 70 ASP A CA 1
ATOM 539 C C . ASP A 1 70 ? -11.203 13.578 7.263 1.00 87.56 70 ASP A C 1
ATOM 541 O O . ASP A 1 70 ? -10.416 14.522 7.210 1.00 87.56 70 ASP A O 1
ATOM 545 N N . SER A 1 71 ? -11.492 12.826 6.208 1.00 86.75 71 SER A N 1
ATOM 546 C CA . SER A 1 71 ? -10.873 12.946 4.896 1.00 86.75 71 SER A CA 1
ATOM 547 C C . SER A 1 71 ? -11.908 12.639 3.812 1.00 86.75 71 SER A C 1
ATOM 549 O O . SER A 1 71 ? -12.912 11.966 4.085 1.00 86.75 71 SER A O 1
ATOM 551 N N . PRO A 1 72 ? -11.720 13.164 2.586 1.00 89.62 72 PRO A N 1
ATOM 552 C CA . PRO A 1 72 ?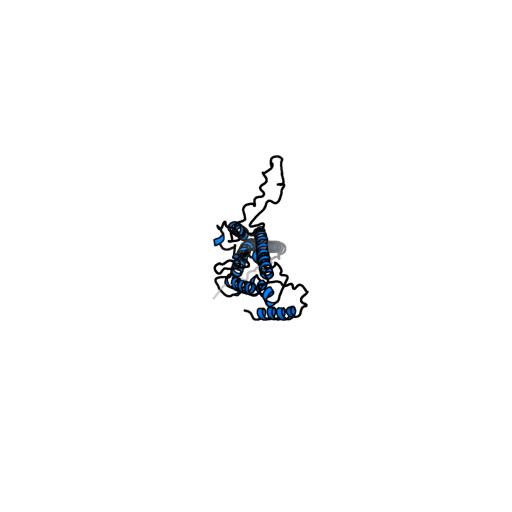 -12.556 12.775 1.465 1.00 89.62 72 PRO A CA 1
ATOM 553 C C . PRO A 1 72 ? -12.409 11.278 1.189 1.00 89.62 72 PRO A C 1
ATOM 555 O O . PRO A 1 72 ? -11.426 10.636 1.562 1.00 89.62 72 PRO A O 1
ATOM 558 N N . ARG A 1 73 ? -13.413 10.733 0.508 1.00 90.50 73 ARG A N 1
ATOM 559 C CA . ARG A 1 73 ? -13.438 9.331 0.105 1.00 90.50 73 ARG A CA 1
ATOM 560 C C . ARG A 1 73 ? -12.237 9.021 -0.804 1.00 90.50 73 ARG A C 1
ATOM 562 O O . ARG A 1 73 ? -11.979 9.780 -1.738 1.00 90.50 73 ARG A O 1
ATOM 569 N N . ARG A 1 74 ? -11.501 7.947 -0.509 1.00 91.12 74 ARG A N 1
ATOM 570 C CA . ARG A 1 74 ? -10.247 7.570 -1.179 1.00 91.12 74 ARG A CA 1
ATOM 571 C C . ARG A 1 74 ? -10.017 6.058 -1.189 1.00 91.12 74 ARG A C 1
ATOM 573 O O . ARG A 1 74 ? -10.645 5.309 -0.442 1.00 91.12 74 ARG A O 1
ATOM 580 N N . ASP A 1 75 ? -9.099 5.616 -2.037 1.00 93.00 75 ASP A N 1
ATOM 581 C CA . ASP A 1 75 ? -8.634 4.231 -2.079 1.00 93.00 75 ASP A CA 1
ATOM 582 C C . ASP A 1 75 ? -7.834 3.849 -0.822 1.00 93.00 75 ASP A C 1
ATOM 584 O O . ASP A 1 75 ? -7.376 4.697 -0.056 1.00 93.00 75 ASP A O 1
ATOM 588 N N . LEU A 1 76 ? -7.629 2.546 -0.617 1.00 93.31 76 LEU A N 1
ATOM 589 C CA . LEU A 1 76 ? -6.819 2.010 0.488 1.00 93.31 76 LEU A CA 1
ATOM 590 C C . LEU A 1 76 ? -5.323 2.363 0.413 1.00 93.31 76 LEU A C 1
ATOM 592 O O . LEU A 1 76 ? -4.577 2.103 1.359 1.00 93.31 76 LEU A O 1
ATOM 596 N N . GLY A 1 77 ? -4.857 2.902 -0.707 1.00 94.12 77 GLY A N 1
ATOM 597 C CA . GLY A 1 77 ? -3.454 3.212 -0.920 1.00 94.12 77 GLY A CA 1
ATOM 598 C C . GLY A 1 77 ? -3.190 3.794 -2.299 1.00 94.12 77 GLY A C 1
ATOM 599 O O . GLY A 1 77 ? -4.104 4.231 -2.996 1.00 94.12 77 GLY A O 1
ATOM 600 N N . TYR A 1 78 ? -1.923 3.760 -2.695 1.00 95.19 78 TYR A N 1
ATOM 601 C CA . TYR A 1 78 ? -1.411 4.388 -3.906 1.00 95.19 78 TYR A CA 1
ATOM 602 C C . TYR A 1 78 ? -0.790 3.351 -4.840 1.00 95.19 78 TYR A C 1
ATOM 604 O O . TYR A 1 78 ? 0.085 2.589 -4.430 1.00 95.19 78 TYR A O 1
ATOM 612 N N . ASN A 1 79 ? -1.215 3.345 -6.104 1.00 96.19 79 ASN A N 1
ATOM 613 C CA . ASN A 1 79 ? -0.584 2.565 -7.168 1.00 96.19 79 ASN A CA 1
ATOM 614 C C . ASN A 1 79 ? 0.693 3.277 -7.644 1.00 96.19 79 ASN A C 1
ATOM 616 O O . ASN A 1 79 ? 0.616 4.186 -8.469 1.00 96.19 79 ASN A O 1
ATOM 620 N N . LEU A 1 80 ? 1.864 2.864 -7.156 1.00 97.06 80 LEU A N 1
ATOM 621 C CA . LEU A 1 80 ? 3.122 3.560 -7.451 1.00 97.06 80 LEU A CA 1
ATOM 622 C C . LEU A 1 80 ? 3.646 3.339 -8.880 1.00 97.06 80 LEU A C 1
ATOM 624 O O . LEU A 1 80 ? 4.605 3.997 -9.278 1.00 97.06 80 LEU A O 1
ATOM 628 N N . TYR A 1 81 ? 2.997 2.495 -9.689 1.00 96.00 81 TYR A N 1
ATOM 629 C CA . TYR A 1 81 ? 3.255 2.457 -11.132 1.00 96.00 81 TYR A CA 1
ATOM 630 C C . TYR A 1 81 ? 2.677 3.667 -11.879 1.00 96.00 81 TYR A C 1
ATOM 632 O O . TYR A 1 81 ? 3.090 3.943 -13.002 1.00 96.00 81 TYR A O 1
ATOM 640 N N . ASP A 1 82 ? 1.728 4.397 -11.291 1.00 95.44 82 ASP A N 1
ATOM 641 C CA . ASP A 1 82 ? 1.119 5.552 -11.948 1.00 95.44 82 ASP A CA 1
ATOM 642 C C . ASP A 1 82 ? 2.170 6.642 -12.220 1.00 95.44 82 ASP A C 1
ATOM 644 O O . ASP A 1 82 ? 2.942 7.037 -11.343 1.00 95.44 82 ASP A O 1
ATOM 648 N N . THR A 1 83 ? 2.173 7.147 -13.453 1.00 95.75 83 THR A N 1
ATOM 649 C CA . THR A 1 83 ? 3.051 8.224 -13.927 1.00 95.75 83 THR A CA 1
ATOM 650 C C . THR A 1 83 ? 2.990 9.486 -13.071 1.00 95.75 83 THR A C 1
ATOM 652 O O . THR A 1 83 ? 3.985 10.208 -13.002 1.00 95.75 83 THR A O 1
ATOM 655 N N . LYS A 1 84 ? 1.876 9.734 -12.365 1.00 95.62 84 LYS A N 1
ATOM 656 C CA . LYS A 1 84 ? 1.754 10.888 -11.459 1.00 95.62 84 LYS A CA 1
ATOM 657 C C . LYS A 1 84 ? 2.776 10.879 -10.320 1.00 95.62 84 LYS A C 1
ATOM 659 O O . LYS A 1 84 ? 3.093 11.937 -9.793 1.00 95.62 84 LYS A O 1
ATOM 664 N N . TYR A 1 85 ? 3.307 9.709 -9.958 1.00 96.62 85 TYR A N 1
ATOM 665 C CA . TYR A 1 85 ? 4.293 9.581 -8.885 1.00 96.62 85 TYR A CA 1
ATOM 666 C C . TYR A 1 85 ? 5.737 9.763 -9.349 1.00 96.62 85 TYR A C 1
ATOM 668 O O . TYR A 1 85 ? 6.628 9.786 -8.508 1.00 96.62 85 TYR A O 1
ATOM 676 N N . ARG A 1 86 ? 5.993 9.935 -10.652 1.00 96.69 86 ARG A N 1
ATOM 677 C CA . ARG A 1 86 ? 7.347 10.043 -11.221 1.00 96.69 86 ARG A CA 1
ATOM 678 C C . ARG A 1 86 ? 8.204 11.137 -10.579 1.00 96.69 86 ARG A C 1
ATOM 680 O O . ARG A 1 86 ? 9.408 10.956 -10.438 1.00 96.69 86 ARG A O 1
ATOM 687 N N . GLU A 1 87 ? 7.586 12.252 -10.206 1.00 96.75 87 GLU A N 1
ATOM 688 C CA . GLU A 1 87 ? 8.246 13.418 -9.600 1.00 96.75 87 GLU A CA 1
ATOM 689 C C . GLU A 1 87 ? 7.658 13.741 -8.216 1.00 96.75 87 GLU A C 1
ATOM 691 O O . GLU A 1 87 ? 7.808 14.846 -7.697 1.00 96.75 87 GLU A O 1
ATOM 696 N N . ASP A 1 88 ? 6.983 12.765 -7.600 1.00 96.12 88 ASP A N 1
ATOM 697 C CA . ASP A 1 88 ? 6.451 12.894 -6.249 1.00 96.12 88 ASP A CA 1
ATOM 698 C C . ASP A 1 88 ? 7.523 12.537 -5.207 1.00 96.12 88 ASP A C 1
ATOM 700 O O . ASP A 1 88 ? 7.755 11.374 -4.864 1.00 96.12 88 ASP A O 1
ATOM 704 N N . PHE A 1 89 ? 8.197 13.562 -4.689 1.00 94.56 89 PHE A N 1
ATOM 705 C CA . PHE A 1 89 ? 9.229 13.405 -3.665 1.00 94.56 89 PHE A CA 1
ATOM 706 C C . PHE A 1 89 ? 8.675 13.312 -2.231 1.00 94.56 89 PHE A C 1
ATOM 708 O O . PHE A 1 89 ? 9.448 13.401 -1.276 1.00 94.56 89 PHE A O 1
ATOM 715 N N . THR A 1 90 ? 7.361 13.134 -2.038 1.00 92.12 90 THR A N 1
ATOM 716 C CA . THR A 1 90 ? 6.803 12.910 -0.697 1.00 92.12 90 THR A CA 1
ATOM 717 C C . THR A 1 90 ? 6.981 11.467 -0.224 1.00 92.12 90 THR A C 1
ATOM 719 O O . THR A 1 90 ? 7.288 10.547 -0.989 1.00 92.12 90 THR A O 1
ATOM 722 N N . THR A 1 91 ? 6.765 11.267 1.076 1.00 91.75 91 THR A N 1
ATOM 723 C CA . THR A 1 91 ? 6.699 9.953 1.725 1.00 91.75 91 THR A CA 1
ATOM 724 C C . THR A 1 91 ? 5.484 9.150 1.265 1.00 91.75 91 THR A C 1
ATOM 726 O O . THR A 1 91 ? 4.602 9.658 0.576 1.00 91.75 91 THR A O 1
ATOM 729 N N . PHE A 1 92 ? 5.413 7.880 1.667 1.00 91.88 92 PHE A N 1
ATOM 730 C CA . PHE A 1 92 ? 4.320 6.993 1.260 1.00 91.88 92 PHE A CA 1
ATOM 731 C C . PHE A 1 92 ? 2.991 7.336 1.938 1.00 91.88 92 PHE A C 1
ATOM 733 O O . PHE A 1 92 ? 1.944 7.143 1.326 1.00 91.88 92 PHE A O 1
ATOM 740 N N . THR A 1 93 ? 3.036 7.883 3.155 1.00 87.69 93 THR A N 1
ATOM 741 C CA . THR 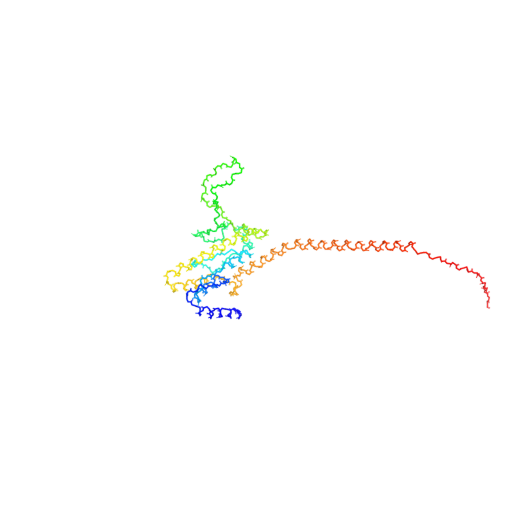A 1 93 ? 1.871 8.390 3.890 1.00 87.69 93 THR A CA 1
ATOM 742 C C . THR A 1 93 ? 1.689 9.886 3.677 1.00 87.69 93 THR A C 1
ATOM 744 O O . THR A 1 93 ? 2.674 10.631 3.687 1.00 87.69 93 THR A O 1
ATOM 747 N N . ASP A 1 94 ? 0.435 10.327 3.577 1.00 79.31 94 ASP A N 1
ATOM 748 C CA . ASP A 1 94 ? 0.100 11.758 3.521 1.00 79.31 94 ASP A CA 1
ATOM 749 C C . ASP A 1 94 ? 0.017 12.402 4.918 1.00 79.31 94 ASP A C 1
ATOM 751 O O . ASP A 1 94 ? 0.130 13.625 5.055 1.00 79.31 94 ASP A O 1
ATOM 755 N N . ASP A 1 95 ? -0.159 11.599 5.975 1.00 72.75 95 ASP A N 1
ATOM 756 C CA . ASP A 1 95 ? -0.274 12.113 7.338 1.00 72.75 95 ASP A CA 1
ATOM 757 C C . ASP A 1 95 ? 1.088 12.556 7.896 1.00 72.75 95 ASP A C 1
ATOM 759 O O . ASP A 1 95 ? 1.932 11.754 8.294 1.00 72.75 95 ASP A O 1
ATOM 763 N N . ARG A 1 96 ? 1.291 13.876 7.951 1.00 63.31 96 ARG A N 1
ATOM 764 C CA . ARG A 1 96 ? 2.485 14.491 8.550 1.00 63.31 96 ARG A CA 1
ATOM 765 C C . ARG A 1 96 ? 2.452 14.530 10.080 1.00 63.31 96 ARG A C 1
ATOM 767 O O . ARG A 1 96 ? 3.480 14.829 10.682 1.00 63.31 96 ARG A O 1
ATOM 774 N N . ARG A 1 97 ? 1.299 14.290 10.720 1.00 62.41 97 ARG A N 1
ATOM 775 C CA . ARG A 1 97 ? 1.170 14.338 12.190 1.00 62.41 97 ARG A CA 1
ATOM 776 C C . ARG A 1 97 ? 1.653 13.050 12.847 1.00 62.41 97 ARG A C 1
ATOM 778 O O . ARG A 1 97 ? 2.137 13.100 13.973 1.00 62.41 97 ARG A O 1
ATOM 785 N N . SER A 1 98 ? 1.542 11.923 12.148 1.00 74.38 98 SER A N 1
ATOM 786 C CA . SER A 1 98 ? 2.038 10.621 12.593 1.00 74.38 98 SER A CA 1
ATOM 787 C C . SER A 1 98 ? 2.850 9.968 11.467 1.00 74.38 98 SER A C 1
ATOM 789 O O . SER A 1 98 ? 2.297 9.211 10.668 1.00 74.38 98 SER A O 1
ATOM 791 N N . PRO A 1 99 ? 4.157 10.281 11.353 1.00 83.12 99 PRO A N 1
ATOM 792 C CA . PRO A 1 99 ? 4.993 9.693 10.314 1.00 83.12 99 PRO A CA 1
ATOM 793 C C . PRO A 1 99 ? 5.093 8.173 10.494 1.00 83.12 99 PRO A C 1
ATOM 795 O O . PRO A 1 99 ? 5.186 7.660 11.611 1.00 83.12 99 PRO A O 1
ATOM 798 N N . CYS A 1 100 ? 5.094 7.442 9.379 1.00 90.81 100 CYS A N 1
ATOM 799 C CA . CYS A 1 100 ? 5.236 5.991 9.395 1.00 90.81 100 CYS A CA 1
ATOM 800 C C . CYS A 1 100 ? 6.632 5.587 9.899 1.00 90.81 100 CYS A C 1
ATOM 802 O O . CYS A 1 100 ? 7.637 5.870 9.253 1.00 90.81 100 CYS A O 1
ATOM 804 N N . GLY A 1 101 ? 6.692 4.857 11.016 1.00 90.19 101 GLY A N 1
ATOM 805 C CA . GLY A 1 101 ? 7.942 4.374 11.619 1.00 90.19 101 GLY A CA 1
ATOM 806 C C . GLY A 1 101 ? 8.575 3.159 10.927 1.00 90.19 101 GLY A C 1
ATOM 807 O O . GLY A 1 101 ? 9.337 2.431 11.557 1.00 90.19 101 GLY A O 1
ATOM 808 N N . CYS A 1 102 ? 8.228 2.865 9.670 1.00 93.12 102 CYS A N 1
ATOM 809 C CA . CYS A 1 102 ? 8.857 1.768 8.934 1.00 93.12 102 CYS A CA 1
ATOM 810 C C . CYS A 1 102 ? 10.252 2.168 8.431 1.00 93.12 102 CYS A C 1
ATOM 812 O O . CYS A 1 102 ? 10.527 3.344 8.203 1.00 93.12 102 CYS A O 1
ATOM 814 N N . ALA A 1 103 ? 11.113 1.185 8.157 1.00 90.81 103 ALA A N 1
ATOM 815 C CA . ALA A 1 103 ? 12.460 1.441 7.644 1.00 90.81 103 ALA A CA 1
ATOM 816 C C . ALA A 1 103 ? 12.481 2.160 6.279 1.00 90.81 103 ALA A C 1
ATOM 818 O O . ALA A 1 103 ? 13.500 2.734 5.915 1.00 90.81 103 ALA A O 1
ATOM 819 N N . ALA A 1 104 ? 11.369 2.158 5.532 1.00 92.69 104 ALA A N 1
ATOM 820 C CA . ALA A 1 104 ? 11.271 2.891 4.275 1.00 92.69 104 ALA A CA 1
ATOM 821 C C . ALA A 1 104 ? 10.948 4.389 4.478 1.00 92.69 104 ALA A C 1
ATOM 823 O O . ALA A 1 104 ? 11.511 5.255 3.810 1.00 92.69 104 ALA A O 1
ATOM 824 N N . CYS A 1 105 ? 10.054 4.710 5.416 1.00 92.25 105 CYS A N 1
ATOM 825 C CA . CYS A 1 105 ? 9.605 6.080 5.689 1.00 92.25 105 CYS A CA 1
ATOM 826 C C . CYS A 1 105 ? 10.364 6.760 6.836 1.00 92.25 105 CYS A C 1
ATOM 828 O O . CYS A 1 105 ? 10.212 7.958 7.042 1.00 92.25 105 CYS A O 1
ATOM 830 N N . SER A 1 106 ? 11.137 6.014 7.619 1.00 89.81 106 SER A N 1
ATOM 831 C CA . SER A 1 106 ? 11.981 6.518 8.708 1.00 89.81 106 SER A CA 1
ATOM 832 C C . SER A 1 106 ? 13.240 5.647 8.840 1.00 89.81 106 SER A C 1
ATOM 834 O O . SER A 1 106 ? 13.432 4.974 9.859 1.00 89.81 106 SER A O 1
ATOM 836 N N . PRO A 1 107 ? 14.090 5.588 7.795 1.00 87.56 107 PRO A N 1
ATOM 837 C CA . PRO A 1 107 ? 15.319 4.808 7.835 1.00 87.56 107 PRO A CA 1
ATOM 838 C C . PRO A 1 107 ? 16.213 5.312 8.967 1.00 87.56 107 PRO A C 1
ATOM 840 O O . PRO A 1 107 ? 16.533 6.492 9.042 1.00 87.56 107 PRO A O 1
ATOM 843 N N . THR A 1 108 ? 16.628 4.414 9.853 1.00 80.69 108 THR A N 1
ATOM 844 C CA . THR A 1 108 ? 17.515 4.750 10.971 1.00 80.69 108 THR A CA 1
ATOM 845 C C . THR A 1 108 ? 18.829 4.011 10.782 1.00 80.69 108 THR A C 1
ATOM 847 O O . THR A 1 108 ? 18.830 2.790 10.617 1.00 80.69 108 THR A O 1
ATOM 850 N N . SER A 1 109 ? 19.951 4.729 10.822 1.00 70.69 109 SER A N 1
ATOM 851 C CA . SER A 1 109 ? 21.275 4.114 10.933 1.00 70.69 109 SER A CA 1
ATOM 852 C C . SER A 1 109 ? 21.435 3.581 12.357 1.00 70.69 109 SER A C 1
ATOM 854 O O . SER A 1 109 ? 21.966 4.253 13.229 1.00 70.69 109 SER A O 1
ATOM 856 N N . ALA A 1 110 ? 20.900 2.391 12.628 1.00 59.06 110 ALA A N 1
ATOM 857 C CA . ALA A 1 110 ? 20.944 1.780 13.959 1.00 59.06 110 ALA A CA 1
ATOM 858 C C . ALA A 1 110 ? 22.325 1.202 14.322 1.00 59.06 110 ALA A C 1
ATOM 860 O O . ALA A 1 110 ? 22.478 0.615 15.391 1.00 59.06 110 ALA A O 1
ATOM 861 N N . ILE A 1 111 ? 23.321 1.328 13.443 1.00 59.34 111 ILE A N 1
ATOM 862 C CA . ILE A 1 111 ? 24.666 0.853 13.737 1.00 59.34 111 ILE A CA 1
ATOM 863 C C . ILE A 1 111 ? 25.389 1.973 14.482 1.00 59.34 111 ILE A C 1
ATOM 865 O O . ILE A 1 111 ? 25.781 2.971 13.885 1.00 59.34 111 ILE A O 1
ATOM 869 N N . SER A 1 112 ? 25.555 1.789 15.793 1.00 55.72 112 SER A N 1
ATOM 870 C CA . SER A 1 112 ? 26.402 2.625 16.657 1.00 55.72 112 SER A CA 1
ATOM 871 C C . SER A 1 112 ? 27.876 2.628 16.234 1.00 55.72 112 SER A C 1
ATOM 873 O O . SER A 1 112 ? 28.665 3.407 16.750 1.00 55.72 112 SER A O 1
ATOM 875 N N . GLU A 1 113 ? 28.250 1.759 15.298 1.00 60.59 113 GLU A N 1
ATOM 876 C CA . GLU A 1 113 ? 29.573 1.662 14.699 1.00 60.59 113 GLU A CA 1
ATOM 877 C C . GLU A 1 113 ? 29.399 1.543 13.186 1.00 60.59 113 GLU A C 1
ATOM 879 O O . GLU A 1 113 ? 29.191 0.457 12.647 1.00 60.59 113 GLU A O 1
ATOM 884 N N . ILE A 1 114 ? 29.455 2.667 12.470 1.00 66.25 114 ILE A N 1
ATOM 885 C CA . ILE A 1 114 ? 29.727 2.617 11.030 1.00 66.25 114 ILE A CA 1
ATOM 886 C C . ILE A 1 114 ? 30.908 1.661 10.832 1.00 66.25 114 ILE A C 1
ATOM 888 O O . ILE A 1 114 ? 31.903 1.770 11.546 1.00 66.25 114 ILE A O 1
ATOM 892 N N . ILE A 1 115 ? 30.785 0.695 9.915 1.00 68.31 115 ILE A N 1
ATOM 893 C CA . ILE A 1 115 ? 31.887 -0.221 9.613 1.00 68.31 115 ILE A CA 1
ATOM 894 C C . ILE A 1 115 ? 33.037 0.635 9.072 1.00 68.31 115 ILE A C 1
ATOM 896 O O . ILE A 1 115 ? 33.018 1.048 7.915 1.00 68.31 115 ILE A O 1
ATOM 900 N N . CYS A 1 116 ? 34.013 0.939 9.925 1.00 68.12 116 CYS A N 1
ATOM 901 C CA . CYS A 1 116 ? 35.221 1.654 9.541 1.00 68.12 116 CYS A CA 1
ATOM 902 C C . CYS A 1 116 ? 36.075 0.707 8.694 1.00 68.12 116 CYS A C 1
ATOM 904 O O . CYS A 1 116 ? 36.628 -0.275 9.194 1.00 68.12 116 CYS A O 1
ATOM 906 N N . HIS A 1 117 ? 36.175 0.988 7.401 1.00 73.62 117 HIS A N 1
ATOM 907 C CA . HIS A 1 117 ? 37.019 0.249 6.469 1.00 73.62 117 HIS A CA 1
ATOM 908 C C . HIS A 1 117 ? 38.477 0.734 6.513 1.00 73.62 117 HIS A C 1
ATOM 910 O O . HIS A 1 117 ? 39.377 0.020 6.065 1.00 73.62 117 HIS A O 1
ATOM 916 N N . SER A 1 118 ? 38.734 1.925 7.063 1.00 79.69 118 SER A N 1
ATOM 917 C CA . SER A 1 118 ? 40.072 2.489 7.245 1.00 79.69 118 SER A CA 1
ATOM 918 C C . SER A 1 118 ? 40.140 3.488 8.406 1.00 79.69 118 SER A C 1
ATOM 920 O O . SER A 1 118 ? 39.127 4.002 8.868 1.00 79.69 118 SER A O 1
ATOM 922 N N . SER A 1 119 ? 41.357 3.841 8.832 1.00 73.12 119 SER A N 1
ATOM 923 C CA . SER A 1 119 ? 41.603 4.924 9.799 1.00 73.12 119 SER A CA 1
ATOM 924 C C . SER A 1 119 ? 41.220 6.324 9.288 1.00 73.12 119 SER A C 1
ATOM 926 O O . SER A 1 119 ? 41.319 7.292 10.040 1.00 73.12 119 SER A O 1
ATOM 928 N N . VAL A 1 120 ? 40.812 6.437 8.017 1.00 73.56 120 VAL A N 1
ATOM 929 C CA . VAL A 1 120 ? 40.297 7.665 7.392 1.00 73.56 120 VAL A CA 1
ATOM 930 C C . VAL A 1 120 ? 38.794 7.827 7.646 1.00 73.56 120 VAL A C 1
ATOM 932 O O . VAL A 1 120 ? 38.290 8.949 7.612 1.00 73.56 120 VAL A O 1
ATOM 935 N N . ASP A 1 121 ? 38.095 6.733 7.971 1.00 68.25 121 ASP A N 1
ATOM 936 C CA . ASP A 1 121 ? 36.691 6.730 8.387 1.00 68.25 121 ASP A CA 1
ATOM 937 C C . ASP A 1 121 ? 36.619 7.202 9.848 1.00 68.25 121 ASP A C 1
ATOM 939 O O . ASP A 1 121 ? 36.388 6.427 10.775 1.00 68.25 121 ASP A O 1
ATOM 943 N N . GLY A 1 122 ? 36.957 8.477 10.068 1.00 63.62 122 GLY A N 1
ATOM 944 C CA . GLY A 1 122 ? 36.972 9.106 11.386 1.00 63.62 122 GLY A CA 1
ATOM 945 C C . GLY A 1 122 ? 35.600 9.048 12.070 1.00 63.62 122 GLY A C 1
ATOM 946 O O . GLY A 1 122 ? 34.588 8.814 11.407 1.00 63.62 122 GLY A O 1
ATOM 947 N N . PRO A 1 123 ? 35.536 9.276 13.395 1.00 60.62 123 PRO A N 1
ATOM 948 C CA . PRO A 1 123 ? 34.299 9.143 14.150 1.00 60.62 123 PRO A CA 1
ATOM 949 C C . PRO A 1 123 ? 33.289 10.175 13.648 1.00 60.62 123 PRO A C 1
ATOM 951 O O . PRO A 1 123 ? 33.402 11.373 13.919 1.00 60.62 123 PRO A O 1
ATOM 954 N N . THR A 1 124 ? 32.306 9.720 12.880 1.00 59.31 124 THR A N 1
ATOM 955 C CA . THR A 1 124 ? 31.173 10.553 12.500 1.00 59.31 124 THR A CA 1
ATOM 956 C C . THR A 1 124 ? 30.374 10.812 13.764 1.00 59.31 124 THR A C 1
ATOM 958 O O . THR A 1 124 ? 29.922 9.870 14.410 1.00 59.31 124 THR A O 1
ATOM 961 N N . SER A 1 125 ? 30.234 12.084 14.124 1.00 58.19 125 SER A N 1
ATOM 962 C CA . SER A 1 125 ? 29.391 12.549 15.223 1.00 58.19 125 SER A CA 1
ATOM 963 C C . SER A 1 125 ? 28.067 11.785 15.272 1.00 58.19 125 SER A C 1
ATOM 965 O O . SER A 1 125 ? 27.374 11.722 14.251 1.00 58.19 125 SER A O 1
ATOM 967 N N . ASP A 1 126 ? 27.738 11.247 16.449 1.00 59.00 126 ASP A N 1
ATOM 968 C CA . ASP A 1 126 ? 26.470 10.593 16.772 1.00 59.00 126 ASP A CA 1
ATOM 969 C C . ASP A 1 126 ? 25.297 11.346 16.143 1.00 59.00 126 ASP A C 1
ATOM 971 O O . ASP A 1 126 ? 24.881 12.412 16.600 1.00 59.00 126 ASP A O 1
ATOM 975 N N . THR A 1 127 ? 24.752 10.789 15.069 1.00 56.69 127 THR A N 1
ATOM 976 C CA . THR A 1 127 ? 23.522 11.279 14.461 1.00 56.69 127 THR A CA 1
ATOM 977 C C . THR A 1 127 ? 22.461 10.222 14.695 1.00 56.69 127 THR A C 1
ATOM 979 O O . THR A 1 127 ? 22.107 9.440 13.825 1.00 56.69 127 THR A O 1
ATOM 982 N N . THR A 1 128 ? 21.903 10.216 15.908 1.00 60.00 128 THR A N 1
ATOM 983 C CA . THR A 1 128 ? 20.680 9.466 16.264 1.00 60.00 128 THR A CA 1
ATOM 984 C C . THR A 1 128 ? 19.434 9.994 15.520 1.00 60.00 128 THR A C 1
ATOM 986 O O . THR A 1 128 ? 18.302 9.684 15.884 1.00 60.00 128 THR A O 1
ATOM 989 N N . SER A 1 129 ? 19.607 10.845 14.506 1.00 63.41 129 SER A N 1
ATOM 990 C CA . SER A 1 129 ? 18.538 11.367 13.662 1.00 63.41 129 SER A CA 1
ATOM 991 C C . SER A 1 129 ? 18.211 10.376 12.539 1.00 63.41 129 SER A C 1
ATOM 993 O O . SER A 1 129 ? 19.137 9.841 11.928 1.00 63.41 129 SER A O 1
ATOM 995 N N . PRO A 1 130 ? 16.925 10.155 12.213 1.00 70.38 130 PRO A N 1
ATOM 996 C CA . PRO A 1 130 ? 16.553 9.336 11.066 1.00 70.38 130 PRO A CA 1
ATOM 997 C C . PRO A 1 130 ? 17.130 9.927 9.771 1.00 70.38 130 PRO A C 1
ATOM 999 O O . PRO A 1 130 ? 17.141 11.145 9.574 1.00 70.38 130 PRO A O 1
ATOM 1002 N N . ASN A 1 131 ? 17.595 9.047 8.887 1.00 80.81 131 ASN A N 1
ATOM 1003 C CA . ASN A 1 131 ? 18.002 9.398 7.533 1.00 80.81 131 ASN A CA 1
ATOM 1004 C C . ASN A 1 131 ? 16.792 9.891 6.725 1.00 80.81 131 ASN A C 1
ATOM 1006 O O . ASN A 1 131 ? 15.632 9.706 7.104 1.00 80.81 131 ASN A O 1
ATOM 1010 N N . GLN A 1 132 ? 17.067 10.489 5.565 1.00 85.94 132 GLN A N 1
ATOM 1011 C CA . GLN A 1 132 ? 16.012 10.926 4.656 1.00 85.94 132 GLN A CA 1
ATOM 1012 C C . GLN A 1 132 ? 15.137 9.739 4.213 1.00 85.94 132 GLN A C 1
ATOM 1014 O O . GLN A 1 132 ? 15.673 8.693 3.839 1.00 85.94 132 GLN A O 1
ATOM 1019 N N . PRO A 1 133 ? 13.801 9.884 4.244 1.00 91.44 133 PRO A N 1
ATOM 1020 C CA . PRO A 1 133 ? 12.890 8.825 3.840 1.00 91.44 133 PRO A CA 1
ATOM 1021 C C . PRO A 1 133 ? 12.947 8.573 2.335 1.00 91.44 133 PRO A C 1
ATOM 1023 O O . PRO A 1 133 ? 13.164 9.493 1.543 1.00 91.44 133 PRO A O 1
ATOM 1026 N N . TYR A 1 134 ? 12.668 7.335 1.930 1.00 94.31 134 TYR A N 1
ATOM 1027 C CA . TYR A 1 134 ? 12.459 7.033 0.519 1.00 94.31 134 TYR A CA 1
ATOM 1028 C C . TYR A 1 134 ? 11.166 7.683 0.018 1.00 94.31 134 TYR A C 1
ATOM 1030 O O . TYR A 1 134 ? 10.162 7.762 0.732 1.00 94.31 134 TYR A O 1
ATOM 1038 N N . THR A 1 135 ? 11.198 8.143 -1.230 1.00 95.81 135 THR A N 1
ATOM 1039 C CA . THR A 1 135 ? 10.100 8.895 -1.840 1.00 95.81 135 THR A CA 1
ATOM 1040 C C . THR A 1 135 ? 9.242 8.025 -2.750 1.00 95.81 135 THR A C 1
ATOM 1042 O O . THR A 1 135 ? 9.678 6.971 -3.227 1.00 95.81 135 THR A O 1
ATOM 1045 N N . ARG A 1 136 ? 8.014 8.472 -3.033 1.00 96.62 136 ARG A N 1
ATOM 1046 C CA . ARG A 1 136 ? 7.137 7.816 -4.016 1.00 96.62 136 ARG A CA 1
ATOM 1047 C C . ARG A 1 136 ? 7.776 7.772 -5.407 1.00 96.62 136 ARG A C 1
ATOM 1049 O O . ARG A 1 136 ? 7.729 6.722 -6.039 1.00 96.62 136 ARG A O 1
ATOM 1056 N N . ALA A 1 137 ? 8.454 8.840 -5.826 1.00 97.31 137 ALA A N 1
ATOM 1057 C CA . ALA A 1 137 ? 9.228 8.906 -7.067 1.00 97.31 137 ALA A CA 1
ATOM 1058 C C . ALA A 1 137 ? 10.346 7.866 -7.128 1.00 97.31 137 ALA A C 1
ATOM 1060 O O . ALA A 1 137 ? 10.534 7.208 -8.152 1.00 97.31 137 ALA A O 1
ATOM 1061 N N . PHE A 1 138 ? 11.064 7.671 -6.020 1.00 97.06 138 PHE A N 1
ATOM 1062 C CA . PHE A 1 138 ? 12.103 6.653 -5.949 1.00 97.06 138 PHE A CA 1
ATOM 1063 C C . PHE A 1 138 ? 11.518 5.246 -6.116 1.00 97.06 138 PHE A C 1
ATOM 1065 O O . PHE A 1 138 ? 12.022 4.460 -6.914 1.00 97.06 138 PHE A O 1
ATOM 1072 N N . LEU A 1 139 ? 10.407 4.940 -5.440 1.00 97.12 139 LEU A N 1
ATOM 1073 C CA . LEU A 1 139 ? 9.740 3.642 -5.587 1.00 97.12 139 LEU A CA 1
ATOM 1074 C C . LEU A 1 139 ? 9.127 3.451 -6.974 1.00 97.12 139 LEU A C 1
ATOM 1076 O O . LEU A 1 139 ? 9.248 2.368 -7.538 1.00 97.12 139 LEU A O 1
ATOM 1080 N N . HIS A 1 140 ? 8.530 4.495 -7.549 1.00 97.25 140 HIS A N 1
ATOM 1081 C CA . HIS A 1 140 ? 8.053 4.493 -8.929 1.00 97.25 140 HIS A CA 1
ATOM 1082 C C . HIS A 1 140 ? 9.177 4.106 -9.897 1.00 97.25 140 HIS A C 1
ATOM 1084 O O . HIS A 1 140 ? 8.979 3.247 -10.756 1.00 97.25 140 HIS A O 1
ATOM 1090 N N . HIS A 1 141 ? 10.368 4.690 -9.730 1.00 96.88 141 HIS A N 1
ATOM 1091 C CA . HIS A 1 141 ? 11.541 4.335 -10.522 1.00 96.88 141 HIS A CA 1
ATOM 1092 C C . HIS A 1 141 ? 11.934 2.864 -10.333 1.00 96.88 141 HIS A C 1
ATOM 1094 O O . HIS A 1 141 ? 11.992 2.138 -11.323 1.00 96.88 141 HIS A O 1
ATOM 1100 N N . LEU A 1 142 ? 12.127 2.413 -9.086 1.00 97.06 142 LEU A N 1
ATOM 1101 C CA . LEU A 1 142 ? 12.546 1.036 -8.796 1.00 97.06 142 LEU A CA 1
ATOM 1102 C C . LEU A 1 142 ? 11.565 -0.016 -9.341 1.00 97.06 142 LEU A C 1
ATOM 1104 O O . LEU A 1 142 ? 11.986 -1.060 -9.836 1.00 97.06 142 LEU A O 1
ATOM 1108 N N . LEU A 1 143 ? 10.258 0.260 -9.275 1.00 95.88 143 LEU A N 1
ATOM 1109 C CA . LEU A 1 143 ? 9.222 -0.617 -9.824 1.00 95.88 143 LEU A CA 1
ATOM 1110 C C . LEU A 1 143 ? 9.323 -0.728 -11.353 1.00 95.88 143 LEU A C 1
ATOM 1112 O O . LEU A 1 143 ? 9.226 -1.826 -11.894 1.00 95.88 143 LEU A O 1
ATOM 1116 N N . HIS A 1 144 ? 9.572 0.382 -12.055 1.00 94.62 144 HIS A N 1
ATOM 1117 C CA . HIS A 1 144 ? 9.751 0.372 -13.512 1.00 94.62 144 HIS A CA 1
ATOM 1118 C C . HIS A 1 144 ? 11.089 -0.231 -13.954 1.00 94.62 144 HIS A C 1
ATOM 1120 O O . HIS A 1 144 ? 11.190 -0.729 -15.076 1.00 94.62 144 HIS A O 1
ATOM 1126 N N . THR A 1 145 ? 12.111 -0.212 -13.094 1.00 92.69 145 THR A N 1
ATOM 1127 C CA . THR A 1 145 ? 13.399 -0.877 -13.347 1.00 92.69 145 THR A CA 1
ATOM 1128 C C . THR A 1 145 ? 13.448 -2.323 -12.849 1.00 92.69 145 THR A C 1
ATOM 1130 O O . THR A 1 145 ? 14.481 -2.968 -13.005 1.00 92.69 145 THR A O 1
ATOM 1133 N N . HIS A 1 146 ? 12.347 -2.861 -12.307 1.00 88.56 146 HIS A N 1
ATOM 1134 C CA . HIS A 1 146 ? 12.252 -4.218 -11.744 1.00 88.56 146 HIS A CA 1
ATOM 1135 C C . HIS A 1 146 ? 13.264 -4.519 -10.631 1.00 88.56 146 HIS A C 1
ATOM 1137 O O . HIS A 1 146 ? 13.750 -5.645 -10.494 1.00 88.56 146 HIS A O 1
ATOM 1143 N N . GLU A 1 147 ? 13.584 -3.523 -9.814 1.00 94.12 147 GLU A N 1
ATOM 1144 C CA . GLU A 1 147 ? 14.462 -3.726 -8.670 1.00 94.12 147 GLU A CA 1
ATOM 1145 C C . GLU A 1 147 ? 13.698 -4.408 -7.527 1.00 94.12 147 GLU A C 1
ATOM 1147 O O . GLU A 1 147 ? 12.716 -3.879 -7.000 1.00 94.12 147 GLU A O 1
ATOM 1152 N N . MET A 1 148 ? 14.174 -5.583 -7.096 1.00 88.50 148 MET A N 1
ATOM 1153 C CA . MET A 1 148 ? 13.517 -6.393 -6.052 1.00 88.50 148 MET A CA 1
ATOM 1154 C C . MET A 1 148 ? 13.386 -5.653 -4.713 1.00 88.50 148 MET A C 1
ATOM 1156 O O . MET A 1 148 ? 12.496 -5.953 -3.914 1.00 88.50 148 MET A O 1
ATOM 1160 N N . SER A 1 149 ? 14.254 -4.668 -4.466 1.00 95.19 149 SER A N 1
ATOM 1161 C CA . SER A 1 149 ? 14.219 -3.818 -3.275 1.00 95.19 149 SER A CA 1
ATOM 1162 C C . SER A 1 149 ? 12.921 -3.010 -3.158 1.00 95.19 149 SER A C 1
ATOM 1164 O O . SER A 1 149 ? 12.481 -2.761 -2.034 1.00 95.19 149 SER A O 1
ATOM 1166 N N . ALA A 1 150 ? 12.256 -2.677 -4.275 1.00 96.00 150 ALA A N 1
ATOM 1167 C CA . ALA A 1 150 ? 10.984 -1.952 -4.268 1.00 96.00 150 ALA A CA 1
ATOM 1168 C C . ALA A 1 150 ? 9.905 -2.698 -3.473 1.00 96.00 150 ALA A C 1
ATOM 1170 O O . ALA A 1 150 ? 9.257 -2.132 -2.592 1.00 96.00 150 ALA A O 1
ATOM 1171 N N . HIS A 1 151 ? 9.752 -3.996 -3.744 1.00 95.88 151 HIS A N 1
ATOM 1172 C CA . HIS A 1 151 ? 8.755 -4.838 -3.089 1.00 95.88 151 HIS A CA 1
ATOM 1173 C C . HIS A 1 151 ? 9.061 -5.028 -1.601 1.00 95.88 151 HIS A C 1
ATOM 1175 O O . HIS A 1 151 ? 8.144 -5.011 -0.784 1.00 95.88 151 HIS A O 1
ATOM 1181 N N . SER A 1 152 ? 10.340 -5.129 -1.226 1.00 96.94 152 SER A N 1
ATOM 1182 C CA . SER A 1 152 ? 10.757 -5.186 0.181 1.00 96.94 152 SER A CA 1
ATOM 1183 C C . SER A 1 152 ? 10.416 -3.894 0.932 1.00 96.94 152 SER A C 1
ATOM 1185 O O . SER A 1 152 ? 9.863 -3.951 2.031 1.00 96.94 152 SER A O 1
ATOM 1187 N N . LEU A 1 153 ? 10.693 -2.727 0.335 1.00 97.06 153 LEU A N 1
ATOM 1188 C CA . LEU A 1 153 ? 10.343 -1.412 0.893 1.00 97.06 153 LEU A CA 1
ATOM 1189 C C . LEU A 1 153 ? 8.830 -1.253 1.070 1.00 97.06 153 LEU A C 1
ATOM 1191 O O . LEU A 1 153 ? 8.374 -0.814 2.129 1.00 97.06 153 LEU A O 1
ATOM 1195 N N . LEU A 1 154 ? 8.049 -1.684 0.078 1.00 97.69 154 LEU A N 1
ATOM 1196 C CA . LEU A 1 154 ? 6.591 -1.678 0.156 1.00 97.69 154 LEU A CA 1
ATOM 1197 C C . LEU A 1 154 ? 6.053 -2.652 1.202 1.00 97.69 154 LEU A C 1
ATOM 1199 O O . LEU A 1 154 ? 5.145 -2.291 1.944 1.00 97.69 154 LEU A O 1
ATOM 1203 N N . ALA A 1 155 ? 6.614 -3.857 1.311 1.00 97.38 155 ALA A N 1
ATOM 1204 C CA . ALA A 1 155 ? 6.193 -4.832 2.312 1.00 97.38 155 ALA A CA 1
ATOM 1205 C C . ALA A 1 155 ? 6.434 -4.306 3.734 1.00 97.38 155 ALA A C 1
ATOM 1207 O O . ALA A 1 155 ? 5.530 -4.370 4.569 1.00 97.38 155 ALA A O 1
ATOM 1208 N N . MET A 1 156 ? 7.609 -3.716 3.992 1.00 96.31 156 MET A N 1
ATOM 1209 C CA . MET A 1 156 ? 7.928 -3.084 5.278 1.00 96.31 156 MET A CA 1
ATOM 1210 C C . MET A 1 156 ? 6.931 -1.974 5.631 1.00 96.31 156 MET A C 1
ATOM 1212 O O . MET A 1 156 ? 6.429 -1.932 6.753 1.00 96.31 156 MET A O 1
ATOM 1216 N N . HIS A 1 157 ? 6.609 -1.104 4.673 1.00 97.00 157 HIS A N 1
ATOM 1217 C CA . HIS A 1 157 ? 5.616 -0.046 4.858 1.00 97.00 157 HIS A CA 1
ATOM 1218 C C . HIS A 1 157 ? 4.209 -0.602 5.112 1.00 97.00 157 HIS A C 1
ATOM 1220 O O . HIS A 1 157 ? 3.590 -0.297 6.131 1.00 97.00 157 HIS A O 1
ATOM 1226 N N . ASN A 1 158 ? 3.725 -1.475 4.229 1.00 97.56 158 ASN A N 1
ATOM 1227 C CA . ASN A 1 158 ? 2.370 -2.022 4.270 1.00 97.56 158 ASN A CA 1
ATOM 1228 C C . ASN A 1 158 ? 2.097 -2.805 5.562 1.00 97.56 158 ASN A C 1
ATOM 1230 O O . ASN A 1 158 ? 1.017 -2.682 6.142 1.00 97.56 158 ASN A O 1
ATOM 1234 N N . ILE A 1 159 ? 3.076 -3.582 6.040 1.00 97.12 159 ILE A N 1
ATOM 1235 C CA . ILE A 1 159 ? 2.972 -4.304 7.315 1.00 97.12 159 ILE A CA 1
ATOM 1236 C C . ILE A 1 159 ? 2.898 -3.320 8.489 1.00 97.12 159 ILE A C 1
ATOM 1238 O O . ILE A 1 159 ? 2.079 -3.515 9.387 1.00 97.12 159 ILE A O 1
ATOM 1242 N N . THR A 1 160 ? 3.691 -2.245 8.485 1.00 96.69 160 THR A N 1
ATOM 1243 C CA . THR A 1 160 ? 3.625 -1.214 9.534 1.00 96.69 160 THR A CA 1
ATOM 1244 C C . THR A 1 160 ? 2.271 -0.507 9.555 1.00 96.69 160 THR A C 1
ATOM 1246 O O . THR A 1 160 ? 1.700 -0.338 10.631 1.00 96.69 160 THR A O 1
ATOM 1249 N N . ILE A 1 161 ? 1.699 -0.175 8.393 1.00 96.25 161 ILE A N 1
ATOM 1250 C CA . ILE A 1 161 ? 0.350 0.407 8.300 1.00 96.25 161 ILE A CA 1
ATOM 1251 C C . ILE A 1 161 ? -0.707 -0.550 8.863 1.00 96.25 161 ILE A C 1
ATOM 1253 O O . ILE A 1 161 ? -1.533 -0.147 9.683 1.00 96.25 161 ILE A O 1
ATOM 1257 N N . MET A 1 162 ? -0.639 -1.836 8.509 1.00 96.44 162 MET A N 1
ATOM 1258 C CA . MET A 1 162 ? -1.545 -2.851 9.056 1.00 96.44 162 MET A CA 1
ATOM 1259 C C . MET A 1 162 ? -1.385 -3.021 10.575 1.00 96.44 162 MET A C 1
ATOM 1261 O O . MET A 1 162 ? -2.375 -3.177 11.291 1.00 96.44 162 MET A O 1
ATOM 1265 N N . ASN A 1 163 ? -0.158 -2.949 11.094 1.00 96.00 163 ASN A N 1
ATOM 1266 C CA . ASN A 1 163 ? 0.097 -3.006 12.533 1.00 96.00 163 ASN A CA 1
ATOM 1267 C C . ASN A 1 163 ? -0.515 -1.806 13.267 1.00 96.00 163 ASN A C 1
ATOM 1269 O O . ASN A 1 163 ? -1.173 -2.001 14.293 1.00 96.00 163 ASN A O 1
ATOM 1273 N N . SER A 1 164 ? -0.351 -0.594 12.730 1.00 95.44 164 SER A N 1
ATOM 1274 C CA . SER A 1 164 ? -0.963 0.627 13.270 1.00 95.44 164 SER A CA 1
ATOM 1275 C C . SER A 1 164 ? -2.489 0.565 13.224 1.00 95.44 164 SER A C 1
ATOM 1277 O O . SER A 1 164 ? -3.150 0.889 14.208 1.00 95.44 164 SER A O 1
ATOM 1279 N N . PHE A 1 165 ? -3.059 0.059 12.130 1.00 96.06 165 PHE A N 1
ATOM 1280 C CA . PHE A 1 165 ? -4.496 -0.186 11.996 1.00 96.06 165 PHE A CA 1
ATOM 1281 C C . PHE A 1 165 ? -5.025 -1.148 13.071 1.00 96.06 165 PHE A C 1
ATOM 1283 O O . PHE A 1 165 ? -5.977 -0.831 13.785 1.00 96.06 165 PHE A O 1
ATOM 1290 N N . MET A 1 166 ? -4.366 -2.295 13.257 1.00 96.69 166 MET A N 1
ATOM 1291 C CA . MET A 1 166 ? -4.731 -3.264 14.296 1.00 96.69 166 MET A CA 1
ATOM 1292 C C . MET A 1 166 ? -4.550 -2.695 15.710 1.00 96.69 166 MET A C 1
ATOM 1294 O O . MET A 1 166 ? -5.333 -3.014 16.606 1.00 96.69 166 MET A O 1
ATOM 1298 N N . ALA A 1 167 ? -3.536 -1.854 15.932 1.00 96.12 167 ALA A N 1
ATOM 1299 C CA . ALA A 1 167 ? -3.348 -1.153 17.201 1.00 96.12 167 ALA A CA 1
ATOM 1300 C C . ALA A 1 167 ? -4.498 -0.180 17.484 1.00 96.12 167 ALA A C 1
ATOM 1302 O O . ALA A 1 167 ? -5.028 -0.184 18.594 1.00 96.12 167 ALA A O 1
ATOM 1303 N N . GLY A 1 168 ? -4.938 0.571 16.474 1.00 95.75 168 GLY A N 1
ATOM 1304 C CA . GLY A 1 168 ? -6.102 1.445 16.560 1.00 95.75 168 GLY A CA 1
ATOM 1305 C C . GLY A 1 168 ? -7.398 0.698 16.872 1.00 95.75 168 GLY A C 1
ATOM 1306 O O . GLY A 1 168 ? -8.157 1.122 17.742 1.00 95.75 168 GLY A O 1
ATOM 1307 N N . ILE A 1 169 ? -7.619 -0.465 16.248 1.00 96.25 169 ILE A N 1
ATOM 1308 C CA . ILE A 1 169 ? -8.766 -1.333 16.564 1.00 96.25 169 ILE A CA 1
ATOM 1309 C C . ILE A 1 169 ? -8.725 -1.774 18.030 1.00 96.25 169 ILE A C 1
ATOM 1311 O O . ILE A 1 169 ? -9.716 -1.626 18.743 1.00 96.25 169 ILE A O 1
ATOM 1315 N N . ARG A 1 170 ? -7.578 -2.282 18.504 1.00 96.00 170 ARG A N 1
ATOM 1316 C CA . ARG A 1 170 ? -7.427 -2.708 19.906 1.00 96.00 170 ARG A CA 1
ATOM 1317 C C . ARG A 1 170 ? -7.645 -1.552 20.878 1.00 96.00 170 ARG A C 1
ATOM 1319 O O . ARG A 1 170 ? -8.334 -1.736 21.876 1.00 96.00 170 ARG A O 1
ATOM 1326 N N . ALA A 1 171 ? -7.102 -0.372 20.577 1.00 95.94 171 ALA A N 1
ATOM 1327 C CA . ALA A 1 171 ? -7.309 0.828 21.381 1.00 95.94 171 ALA A CA 1
ATOM 1328 C C . ALA A 1 171 ? -8.797 1.200 21.453 1.00 95.94 171 ALA A C 1
ATOM 1330 O O . ALA A 1 171 ? -9.292 1.528 22.530 1.00 95.94 171 ALA A O 1
ATOM 1331 N N . MET A 1 172 ? -9.531 1.078 20.345 1.00 94.88 172 MET A N 1
ATOM 1332 C CA . MET A 1 172 ? -10.962 1.370 20.313 1.00 94.88 172 MET A CA 1
ATOM 1333 C C . MET A 1 172 ? -11.779 0.354 21.122 1.00 94.88 172 MET A C 1
ATOM 1335 O O . MET A 1 172 ? -12.600 0.733 21.952 1.00 94.88 172 MET A O 1
ATOM 1339 N N . ILE A 1 173 ? -11.502 -0.941 20.947 1.00 93.00 173 ILE A N 1
ATOM 1340 C CA . ILE A 1 173 ? -12.162 -2.017 21.704 1.00 93.00 173 ILE A CA 1
ATOM 1341 C C . ILE A 1 173 ? -11.868 -1.891 23.206 1.00 93.00 173 ILE A C 1
ATOM 1343 O O . ILE A 1 173 ? -12.755 -2.123 24.025 1.00 93.00 173 ILE A O 1
ATOM 1347 N N . SER A 1 174 ? -10.654 -1.472 23.584 1.00 94.81 174 SER A N 1
ATOM 1348 C CA . SER A 1 174 ? -10.261 -1.319 24.992 1.00 94.81 174 SER A CA 1
ATOM 1349 C C . SER A 1 174 ? -11.064 -0.258 25.749 1.00 94.81 174 SER A C 1
ATOM 1351 O O . SER A 1 174 ? -11.187 -0.344 26.968 1.00 94.81 174 SER A O 1
ATOM 1353 N N . GLN A 1 175 ? -11.662 0.702 25.036 1.00 92.94 175 GLN A N 1
ATOM 1354 C CA . GLN A 1 175 ? -12.550 1.709 25.624 1.00 92.94 175 GLN A CA 1
ATOM 1355 C C . GLN A 1 175 ? -13.926 1.133 25.998 1.00 92.94 175 GLN A C 1
ATOM 1357 O O . GLN A 1 175 ? -14.692 1.793 26.693 1.00 92.94 175 GLN A O 1
ATOM 1362 N N . ASN A 1 176 ? -14.233 -0.098 25.569 1.00 88.19 176 ASN A N 1
ATOM 1363 C CA . ASN A 1 176 ? -15.477 -0.818 25.850 1.00 88.19 176 ASN A CA 1
ATOM 1364 C C . ASN A 1 176 ? -16.756 -0.071 25.408 1.00 88.19 176 ASN A C 1
ATOM 1366 O O . ASN A 1 176 ? -17.840 -0.309 25.942 1.00 88.19 176 ASN A O 1
ATOM 1370 N N . ASP A 1 177 ? -16.641 0.815 24.412 1.00 92.31 177 ASP A N 1
ATOM 1371 C CA . ASP A 1 177 ? -17.772 1.490 23.774 1.00 92.31 177 ASP A CA 1
ATOM 1372 C C . ASP A 1 177 ? -18.070 0.856 22.409 1.00 92.31 177 ASP A C 1
ATOM 1374 O O . ASP A 1 177 ? -17.468 1.172 21.379 1.00 92.31 177 ASP A O 1
ATOM 1378 N N . VAL A 1 178 ? -19.036 -0.065 22.415 1.00 89.75 178 VAL A N 1
ATOM 1379 C CA . VAL A 1 178 ? -19.470 -0.798 21.218 1.00 89.75 178 VAL A CA 1
ATOM 1380 C C . VAL A 1 178 ? -20.094 0.139 20.179 1.00 89.75 178 VAL A C 1
ATOM 1382 O O . VAL A 1 178 ? -19.883 -0.043 18.981 1.00 89.75 178 VAL A O 1
ATOM 1385 N N . ARG A 1 179 ? -20.834 1.168 20.615 1.00 91.88 179 ARG A N 1
ATOM 1386 C CA . ARG A 1 179 ? -21.523 2.089 19.695 1.00 91.88 179 ARG A CA 1
ATOM 1387 C C . ARG A 1 179 ? -20.522 2.970 18.968 1.00 91.88 179 ARG A C 1
ATOM 1389 O O . ARG A 1 179 ? -20.658 3.178 17.761 1.00 91.88 179 ARG A O 1
ATOM 1396 N N . LEU A 1 180 ? -19.516 3.452 19.694 1.00 93.31 180 LEU A N 1
ATOM 1397 C CA . LEU A 1 180 ? -18.420 4.209 19.112 1.00 93.31 180 LEU A CA 1
ATOM 1398 C C . LEU A 1 180 ? -17.653 3.348 18.105 1.00 93.31 180 LEU A C 1
ATOM 1400 O O . LEU A 1 180 ? -17.503 3.768 16.959 1.00 93.31 180 LEU A O 1
ATOM 1404 N N . PHE A 1 181 ? -17.284 2.115 18.467 1.00 93.62 181 PHE A N 1
ATOM 1405 C CA . PHE A 1 181 ? -16.617 1.195 17.542 1.00 93.62 181 PHE A CA 1
ATOM 1406 C C . PHE A 1 181 ? -17.426 0.964 16.254 1.00 93.62 181 PHE A C 1
ATOM 1408 O O . PHE A 1 181 ? -16.894 1.135 15.159 1.00 93.62 181 PHE A O 1
ATOM 1415 N N . GLU A 1 182 ? -18.723 0.657 16.354 1.00 93.56 182 GLU A N 1
ATOM 1416 C CA . GLU A 1 182 ? -19.590 0.489 15.179 1.00 93.56 182 GLU A CA 1
ATOM 1417 C C . GLU A 1 182 ? -19.683 1.756 14.316 1.00 93.56 182 GLU A C 1
ATOM 1419 O O . GLU A 1 182 ? -19.734 1.672 13.083 1.00 93.56 182 GLU A O 1
ATOM 1424 N N . SER A 1 183 ? -19.725 2.934 14.945 1.00 95.06 183 SER A N 1
ATOM 1425 C CA . SER A 1 183 ? -19.758 4.212 14.231 1.00 95.06 183 SER A CA 1
ATOM 1426 C C . SER A 1 183 ? -18.458 4.471 13.462 1.00 95.06 183 SER A C 1
ATOM 1428 O O . SER A 1 183 ? -18.506 4.877 12.300 1.00 95.06 183 SER A O 1
ATOM 1430 N N . GLU A 1 184 ? -17.313 4.123 14.052 1.00 96.00 184 GLU A N 1
ATOM 1431 C CA . GLU A 1 184 ? -15.994 4.252 13.435 1.00 96.00 184 GLU A CA 1
ATOM 1432 C C . GLU A 1 184 ? -15.777 3.238 12.310 1.00 96.00 184 GLU A C 1
ATOM 1434 O O . GLU A 1 184 ? -15.227 3.584 11.264 1.00 96.00 184 GLU A O 1
ATOM 1439 N N . VAL A 1 185 ? -16.296 2.013 12.454 1.00 95.50 185 VAL A N 1
ATOM 1440 C CA . VAL A 1 185 ? -16.345 1.029 11.360 1.00 95.50 185 VAL A CA 1
ATOM 1441 C C . VAL A 1 185 ? -17.163 1.583 10.193 1.00 95.50 185 VAL A C 1
ATOM 1443 O O . VAL A 1 185 ? -16.686 1.593 9.061 1.00 95.50 185 VAL A O 1
ATOM 1446 N N . LYS A 1 186 ? -18.364 2.122 10.436 1.00 94.69 186 LYS A N 1
ATOM 1447 C CA . LYS A 1 186 ? -19.177 2.740 9.369 1.00 94.69 186 LYS A CA 1
ATOM 1448 C C . LYS A 1 186 ? -18.457 3.922 8.713 1.00 94.69 186 LYS A C 1
ATOM 1450 O O . LYS A 1 186 ? -18.517 4.067 7.491 1.00 94.69 186 LYS A O 1
ATOM 1455 N N . ARG A 1 187 ? -17.754 4.743 9.499 1.00 95.56 187 ARG A N 1
ATOM 1456 C CA . ARG A 1 187 ? -16.948 5.865 8.997 1.00 95.56 187 ARG A CA 1
ATOM 1457 C C . ARG A 1 187 ? -15.794 5.375 8.119 1.00 95.56 187 ARG A C 1
ATOM 1459 O O . ARG A 1 187 ? -15.593 5.923 7.039 1.00 95.56 187 ARG A O 1
ATOM 1466 N N . PHE A 1 188 ? -15.117 4.297 8.516 1.00 95.62 188 PHE A N 1
ATOM 1467 C CA . PHE A 1 188 ? -14.042 3.682 7.735 1.00 95.62 188 PHE A CA 1
ATOM 1468 C C . PHE A 1 188 ? -14.542 3.206 6.367 1.00 95.62 188 PHE A C 1
ATOM 1470 O O . PHE A 1 188 ? -13.940 3.540 5.354 1.00 95.62 188 PHE A O 1
ATOM 1477 N N . PHE A 1 189 ? -15.686 2.516 6.323 1.00 93.56 189 PHE A N 1
ATOM 1478 C CA . PHE A 1 189 ? -16.303 2.036 5.077 1.00 93.56 189 PHE A CA 1
ATOM 1479 C C . PHE A 1 189 ? -16.749 3.171 4.151 1.00 93.56 189 PHE A C 1
ATOM 1481 O O . PHE A 1 189 ? -16.785 3.006 2.936 1.00 93.56 189 PHE A O 1
ATOM 1488 N N . LYS A 1 190 ? -17.116 4.324 4.719 1.00 92.50 190 LYS A N 1
ATOM 1489 C CA . LYS A 1 190 ? -17.485 5.508 3.940 1.00 92.50 190 LYS A CA 1
ATOM 1490 C C . LYS A 1 190 ? -16.265 6.189 3.319 1.00 92.50 190 LYS A C 1
ATOM 1492 O O . LYS A 1 190 ? -16.383 6.735 2.226 1.00 92.50 190 LYS A O 1
ATOM 1497 N N . ILE A 1 191 ? -15.139 6.209 4.032 1.00 93.38 191 ILE A N 1
ATOM 1498 C CA . ILE A 1 191 ? -13.923 6.923 3.625 1.00 93.38 191 ILE A CA 1
ATOM 1499 C C . ILE A 1 191 ? -13.065 6.066 2.700 1.00 93.38 191 ILE A C 1
ATOM 1501 O O . ILE A 1 191 ? -12.654 6.551 1.653 1.00 93.38 191 ILE A O 1
ATOM 1505 N N . TYR A 1 192 ? -12.812 4.810 3.060 1.00 92.94 192 TYR A N 1
ATOM 1506 C CA . TYR A 1 192 ? -11.941 3.922 2.300 1.00 92.94 192 TYR A CA 1
ATOM 1507 C C . TYR A 1 192 ? -12.751 2.983 1.413 1.00 92.94 192 TYR A C 1
ATOM 1509 O O . TYR A 1 192 ? -13.676 2.326 1.892 1.00 92.94 192 TYR A O 1
ATOM 1517 N N . ILE A 1 193 ? -12.381 2.891 0.137 1.00 88.44 193 ILE A N 1
ATOM 1518 C CA . ILE A 1 193 ? -13.041 2.026 -0.851 1.00 88.44 193 ILE A CA 1
ATOM 1519 C C . ILE A 1 193 ? -12.170 0.803 -1.150 1.00 88.44 193 ILE A C 1
ATOM 1521 O O . ILE A 1 193 ? -10.955 0.919 -1.314 1.00 88.44 193 ILE A O 1
ATOM 1525 N N . GLU A 1 194 ? -12.803 -0.367 -1.245 1.00 80.25 194 GLU A N 1
ATOM 1526 C CA . GLU A 1 194 ? -12.204 -1.560 -1.849 1.00 80.25 194 GLU A CA 1
ATOM 1527 C C . GLU A 1 194 ? -12.678 -1.690 -3.307 1.00 80.25 194 GLU A C 1
ATOM 1529 O O . GLU A 1 194 ? -13.851 -1.467 -3.602 1.00 80.25 194 GLU A O 1
ATOM 1534 N N . ASP A 1 195 ? -11.812 -2.175 -4.206 1.00 71.44 195 ASP A N 1
ATOM 1535 C CA . ASP A 1 195 ? -12.123 -2.468 -5.621 1.00 71.44 195 ASP A CA 1
ATOM 1536 C C . ASP A 1 195 ? -13.433 -3.266 -5.850 1.00 71.44 195 ASP A C 1
ATOM 1538 O O . ASP A 1 195 ? -13.975 -3.317 -6.956 1.00 71.44 195 ASP A O 1
ATOM 1542 N N . ALA A 1 196 ? -13.934 -3.956 -4.822 1.00 60.28 196 ALA A N 1
ATOM 1543 C CA . ALA A 1 196 ? -15.138 -4.776 -4.877 1.00 60.28 196 ALA A CA 1
ATOM 1544 C C . ALA A 1 196 ? -16.455 -3.978 -4.966 1.00 60.28 196 ALA A C 1
ATOM 1546 O O . ALA A 1 196 ? -17.494 -4.592 -5.238 1.00 60.28 196 ALA A O 1
ATOM 1547 N N . ASP A 1 197 ? -16.427 -2.656 -4.768 1.00 55.56 197 ASP A N 1
ATOM 1548 C CA . ASP A 1 197 ? -17.630 -1.812 -4.739 1.00 55.56 197 ASP A CA 1
ATOM 1549 C C . ASP A 1 197 ? -18.177 -1.457 -6.138 1.00 55.56 197 ASP A C 1
ATOM 1551 O O . ASP A 1 197 ? -19.258 -0.883 -6.257 1.00 55.56 197 ASP A O 1
ATOM 1555 N N . GLY A 1 198 ? -17.497 -1.876 -7.216 1.00 53.28 198 GLY A N 1
ATOM 1556 C CA . GLY A 1 198 ? -17.990 -1.742 -8.597 1.00 53.28 198 GLY A CA 1
ATOM 1557 C C . GLY A 1 198 ? -17.941 -0.316 -9.157 1.00 53.28 198 GLY A C 1
ATOM 1558 O O . GLY A 1 198 ? -18.447 -0.069 -10.251 1.00 53.28 198 GLY A O 1
ATOM 1559 N N . GLU A 1 199 ? -17.330 0.609 -8.423 1.00 57.16 199 GLU A N 1
ATOM 1560 C CA . GLU A 1 199 ? -17.102 1.991 -8.829 1.00 57.16 199 GLU A CA 1
ATOM 1561 C C . GLU A 1 199 ? -15.849 2.063 -9.718 1.00 57.16 199 GLU A C 1
ATOM 1563 O O . GLU A 1 199 ? -14.786 1.567 -9.356 1.00 57.16 199 GLU A O 1
ATOM 1568 N N . MET A 1 200 ? -15.967 2.663 -10.907 1.00 58.91 200 MET A N 1
ATOM 1569 C CA . MET A 1 200 ? -14.867 2.721 -11.884 1.00 58.91 200 MET A CA 1
ATOM 1570 C C . MET A 1 200 ? -13.686 3.585 -11.406 1.00 58.91 200 MET A C 1
ATOM 1572 O O . MET A 1 200 ? -12.572 3.405 -11.879 1.00 58.91 200 MET A O 1
ATOM 1576 N N . THR A 1 201 ? -13.928 4.531 -10.495 1.00 60.12 201 THR A N 1
ATOM 1577 C CA . THR A 1 201 ?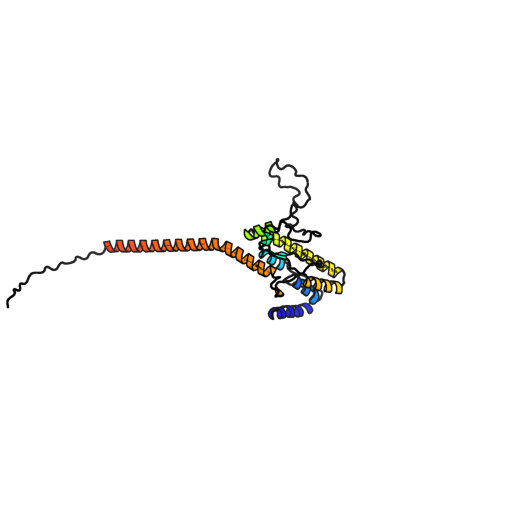 -12.967 5.575 -10.104 1.00 60.12 201 THR A CA 1
ATOM 1578 C C . THR A 1 201 ? -12.047 5.194 -8.944 1.00 60.12 201 THR A C 1
ATOM 1580 O O . THR A 1 201 ? -11.103 5.930 -8.683 1.00 60.12 201 THR A O 1
ATOM 1583 N N . HIS A 1 202 ? -12.319 4.086 -8.249 1.00 68.50 202 HIS A N 1
ATOM 1584 C CA . HIS A 1 202 ? -11.604 3.663 -7.039 1.00 68.50 202 HIS A CA 1
ATOM 1585 C C . HIS A 1 202 ? -11.291 2.167 -7.107 1.00 68.50 202 HIS A C 1
ATOM 1587 O O . HIS A 1 202 ? -12.022 1.313 -6.601 1.00 68.50 202 HIS A O 1
ATOM 1593 N N . ASN A 1 203 ? -10.249 1.857 -7.873 1.00 82.75 203 ASN A N 1
ATOM 1594 C CA . ASN A 1 203 ? -9.878 0.518 -8.325 1.00 82.75 203 ASN A CA 1
ATOM 1595 C C . ASN A 1 203 ? -8.351 0.308 -8.246 1.00 82.75 203 ASN A C 1
ATOM 1597 O O . ASN A 1 203 ? -7.758 -0.353 -9.111 1.00 82.75 203 ASN A O 1
ATOM 1601 N N . VAL A 1 204 ? -7.713 0.885 -7.217 1.00 91.94 204 VAL A N 1
ATOM 1602 C CA . VAL A 1 204 ? -6.248 0.965 -7.091 1.00 91.94 204 VAL A CA 1
ATOM 1603 C C . VAL A 1 204 ? -5.552 -0.385 -7.278 1.00 91.94 204 VAL A C 1
ATOM 1605 O O . VAL A 1 204 ? -4.518 -0.455 -7.944 1.00 91.94 204 VAL A O 1
ATOM 1608 N N . PHE A 1 205 ? -6.111 -1.484 -6.757 1.00 92.38 205 PHE A N 1
ATOM 1609 C CA . PHE A 1 205 ? -5.472 -2.799 -6.870 1.00 92.38 205 PHE A CA 1
ATOM 1610 C C . PHE A 1 205 ? -5.589 -3.383 -8.275 1.00 92.38 205 PHE A C 1
ATOM 1612 O O . PHE A 1 205 ? -4.678 -4.068 -8.746 1.00 92.38 205 PHE A O 1
ATOM 1619 N N . SER A 1 206 ? -6.714 -3.158 -8.942 1.00 91.19 206 SER A N 1
ATOM 1620 C CA . SER A 1 206 ? -6.970 -3.616 -10.305 1.00 91.19 206 SER A CA 1
ATOM 1621 C C . SER A 1 206 ? -6.087 -2.871 -11.300 1.00 91.19 206 SER A C 1
ATOM 1623 O O . SER A 1 206 ? -5.496 -3.501 -12.184 1.00 91.19 206 SER A O 1
ATOM 1625 N N . GLU A 1 207 ? -5.921 -1.562 -11.115 1.00 92.69 207 GLU A N 1
ATOM 1626 C CA . GLU A 1 207 ? -4.997 -0.750 -11.905 1.00 92.69 207 GLU A CA 1
ATOM 1627 C C . GLU A 1 207 ? -3.541 -1.124 -11.655 1.00 92.69 207 GLU A C 1
ATOM 1629 O O . GLU A 1 207 ? -2.799 -1.339 -12.616 1.00 92.69 207 GLU A O 1
ATOM 1634 N N . ALA A 1 208 ? -3.149 -1.295 -10.393 1.00 94.50 208 ALA A N 1
ATOM 1635 C CA . ALA A 1 208 ? -1.796 -1.704 -10.038 1.00 94.50 208 ALA A CA 1
ATOM 1636 C C . ALA A 1 208 ? -1.443 -3.077 -10.626 1.00 94.50 208 ALA A C 1
ATOM 1638 O O . ALA A 1 208 ? -0.393 -3.245 -11.239 1.00 94.50 208 ALA A O 1
ATOM 1639 N N . LYS A 1 209 ? -2.363 -4.051 -10.566 1.00 94.19 209 LYS A N 1
ATOM 1640 C CA . LYS A 1 209 ? -2.186 -5.363 -11.220 1.00 94.19 209 LYS A CA 1
ATOM 1641 C C . LYS A 1 209 ? -2.035 -5.254 -12.732 1.00 94.19 209 LYS A C 1
ATOM 1643 O O . LYS A 1 209 ? -1.311 -6.053 -13.322 1.00 94.19 209 LYS A O 1
ATOM 1648 N N . ARG A 1 210 ? -2.757 -4.334 -13.377 1.00 93.88 210 ARG A N 1
ATOM 1649 C CA . ARG A 1 210 ? -2.635 -4.098 -14.822 1.00 93.88 210 ARG A CA 1
ATOM 1650 C C . ARG A 1 210 ? -1.260 -3.523 -15.153 1.00 93.88 210 ARG A C 1
ATOM 1652 O O . ARG A 1 210 ? -0.595 -4.079 -16.020 1.00 93.88 210 ARG A O 1
ATOM 1659 N N . ALA A 1 211 ? -0.834 -2.492 -14.428 1.00 93.44 211 ALA A N 1
ATOM 1660 C CA . ALA A 1 211 ? 0.462 -1.850 -14.624 1.00 93.44 211 ALA A CA 1
ATOM 1661 C C . ALA A 1 211 ? 1.633 -2.806 -14.337 1.00 93.44 211 ALA A C 1
ATOM 1663 O O . ALA A 1 211 ? 2.533 -2.941 -15.159 1.00 93.44 211 ALA A O 1
ATOM 1664 N N . TRP A 1 212 ? 1.564 -3.572 -13.244 1.00 93.38 212 TRP A N 1
ATOM 1665 C CA . TRP A 1 212 ? 2.548 -4.610 -12.926 1.00 93.38 212 TRP A CA 1
ATOM 1666 C C . TRP A 1 212 ? 2.692 -5.641 -14.055 1.00 93.38 212 TRP A C 1
ATOM 1668 O O . TRP A 1 212 ? 3.805 -5.950 -14.477 1.00 93.38 212 TRP A O 1
ATOM 1678 N N . ARG A 1 213 ? 1.574 -6.142 -14.606 1.00 91.38 213 ARG A N 1
ATOM 1679 C CA . ARG A 1 213 ? 1.614 -7.077 -15.745 1.00 91.38 213 ARG A CA 1
ATOM 1680 C C . ARG A 1 213 ? 2.219 -6.449 -16.992 1.00 91.38 213 ARG A C 1
ATOM 1682 O O . ARG A 1 213 ? 2.926 -7.135 -17.720 1.00 91.38 213 ARG A O 1
ATOM 1689 N N . GLU A 1 214 ? 1.909 -5.188 -17.268 1.00 90.94 214 GLU A N 1
ATOM 1690 C CA . GLU A 1 214 ? 2.464 -4.469 -18.414 1.00 90.94 214 GLU A CA 1
ATOM 1691 C C . GLU A 1 214 ? 3.987 -4.356 -18.309 1.00 90.94 214 GLU A C 1
ATOM 1693 O O . GLU A 1 214 ? 4.697 -4.697 -19.256 1.00 90.94 214 GLU A O 1
ATOM 1698 N N . VAL A 1 215 ? 4.481 -3.975 -17.134 1.00 88.00 215 VAL A N 1
ATOM 1699 C CA . VAL A 1 215 ? 5.910 -3.859 -16.833 1.00 88.00 215 VAL A CA 1
ATOM 1700 C C . VAL A 1 215 ? 6.599 -5.234 -16.935 1.00 88.00 215 VAL A C 1
ATOM 1702 O O . VAL A 1 215 ? 7.581 -5.378 -17.666 1.00 88.00 215 VAL A O 1
ATOM 1705 N N . GLU A 1 216 ? 6.017 -6.300 -16.370 1.00 85.44 216 GLU A N 1
ATOM 1706 C CA . GLU A 1 216 ? 6.523 -7.680 -16.539 1.00 85.44 216 GLU A CA 1
ATOM 1707 C C . GLU A 1 216 ? 6.542 -8.156 -18.000 1.00 85.44 216 GLU A C 1
ATOM 1709 O O . GLU A 1 216 ? 7.509 -8.787 -18.442 1.00 85.44 216 GLU A O 1
ATOM 1714 N N . LEU A 1 217 ? 5.514 -7.829 -18.788 1.00 85.50 217 LEU A N 1
ATOM 1715 C CA . LEU A 1 217 ? 5.486 -8.148 -20.216 1.00 85.50 217 LEU A CA 1
ATOM 1716 C C . LEU A 1 217 ? 6.597 -7.414 -20.975 1.00 85.50 217 LEU A C 1
ATOM 1718 O O . LEU A 1 217 ? 7.237 -8.014 -21.841 1.00 85.50 217 LEU A O 1
ATOM 1722 N N . LEU A 1 218 ? 6.851 -6.140 -20.660 1.00 82.25 218 LEU A N 1
ATOM 1723 C CA . LEU A 1 218 ? 7.918 -5.353 -21.286 1.00 82.25 218 LEU A CA 1
ATOM 1724 C C . LEU A 1 218 ? 9.304 -5.946 -21.009 1.00 82.25 218 LEU A C 1
ATOM 1726 O O . LEU A 1 218 ? 10.111 -6.054 -21.934 1.00 82.25 218 LEU A O 1
ATOM 1730 N N . ARG A 1 219 ? 9.549 -6.433 -19.791 1.00 77.94 219 ARG A N 1
ATOM 1731 C CA . ARG A 1 219 ? 10.763 -7.189 -19.451 1.00 77.94 219 ARG A CA 1
ATOM 1732 C C . ARG A 1 219 ? 10.861 -8.505 -20.225 1.00 77.94 219 ARG A C 1
ATOM 1734 O O . ARG A 1 219 ? 11.916 -8.836 -20.773 1.00 77.94 219 ARG A O 1
ATOM 1741 N N . GLY A 1 220 ? 9.756 -9.248 -20.298 1.00 75.12 220 GLY A N 1
ATOM 1742 C CA . GLY A 1 220 ? 9.681 -10.528 -21.003 1.00 75.12 220 GLY A CA 1
ATOM 1743 C C . GLY A 1 220 ? 9.999 -10.420 -22.496 1.00 75.12 220 GLY A C 1
ATOM 1744 O O . GLY A 1 220 ? 10.627 -11.326 -23.043 1.00 75.12 220 GLY A O 1
ATOM 1745 N N . LYS A 1 221 ? 9.658 -9.298 -23.146 1.00 71.31 221 LYS A N 1
ATOM 1746 C CA . LYS A 1 221 ? 9.940 -9.065 -24.577 1.00 71.31 221 LYS A CA 1
ATOM 1747 C C . LYS A 1 221 ? 11.421 -9.200 -24.922 1.00 71.31 221 LYS A C 1
ATOM 1749 O O . LYS A 1 221 ? 11.737 -9.798 -25.944 1.00 71.31 221 LYS A O 1
ATOM 1754 N N . GLY A 1 222 ? 12.326 -8.705 -24.076 1.00 70.50 222 GLY A N 1
ATOM 1755 C CA . GLY A 1 222 ? 13.768 -8.811 -24.325 1.00 70.50 222 GLY A CA 1
ATOM 1756 C C . GLY A 1 222 ? 14.276 -10.254 -24.274 1.00 70.50 222 GLY A C 1
ATOM 1757 O O . GLY A 1 222 ? 15.105 -10.652 -25.088 1.00 70.50 222 GLY A O 1
ATOM 1758 N N . ARG A 1 223 ? 13.750 -11.062 -23.347 1.00 71.75 223 ARG A N 1
ATOM 1759 C CA . ARG A 1 223 ? 14.076 -12.491 -23.252 1.00 71.75 223 ARG A CA 1
ATOM 1760 C C . ARG A 1 223 ? 13.476 -13.282 -24.416 1.00 71.75 223 ARG A C 1
ATOM 1762 O O . ARG A 1 223 ? 14.202 -14.034 -25.054 1.00 71.75 223 ARG A O 1
ATOM 1769 N N . LEU A 1 224 ? 12.194 -13.066 -24.710 1.00 69.25 224 LEU A N 1
ATOM 1770 C CA . LEU A 1 224 ? 11.483 -13.724 -25.809 1.00 69.25 224 LEU A CA 1
ATOM 1771 C C . LEU A 1 224 ? 12.111 -13.401 -27.171 1.00 69.25 224 LEU A C 1
ATOM 1773 O O . LEU A 1 224 ? 12.209 -14.281 -28.019 1.00 69.25 224 LEU A O 1
ATOM 1777 N N . ALA A 1 225 ? 12.582 -12.165 -27.371 1.00 73.56 225 ALA A N 1
ATOM 1778 C CA . ALA A 1 225 ? 13.310 -11.783 -28.578 1.00 73.56 225 ALA A CA 1
ATOM 1779 C C . ALA A 1 225 ? 14.609 -12.588 -28.733 1.00 73.56 225 ALA A C 1
ATOM 1781 O O . ALA A 1 225 ? 14.822 -13.185 -29.783 1.00 73.56 225 ALA A O 1
ATOM 1782 N N . ARG A 1 226 ? 15.426 -12.689 -27.674 1.00 80.19 226 ARG A N 1
ATOM 1783 C CA . ARG A 1 226 ? 16.681 -13.468 -27.693 1.00 80.19 226 ARG A CA 1
ATOM 1784 C C . ARG A 1 226 ? 16.444 -14.965 -27.883 1.00 80.19 226 ARG A C 1
ATOM 1786 O O . ARG A 1 226 ? 17.201 -15.616 -28.595 1.00 80.19 226 ARG A O 1
ATOM 1793 N N . GLU A 1 227 ? 15.416 -15.515 -27.237 1.00 84.44 227 GLU A N 1
ATOM 1794 C CA . GLU A 1 227 ? 15.032 -16.922 -27.403 1.00 84.44 227 GLU A CA 1
ATOM 1795 C C . GLU A 1 227 ? 14.579 -17.186 -28.849 1.00 84.44 227 GLU A C 1
ATOM 1797 O O . GLU A 1 227 ? 15.096 -18.103 -29.479 1.00 84.44 227 GLU A O 1
ATOM 1802 N N . SER A 1 228 ? 13.740 -16.319 -29.429 1.00 87.75 228 SER A N 1
ATOM 1803 C CA . SER A 1 228 ? 13.312 -16.434 -30.832 1.00 87.75 228 SER A CA 1
ATOM 1804 C C . SER A 1 228 ? 14.460 -16.262 -31.837 1.00 87.75 228 SER A C 1
ATOM 1806 O O . SER A 1 228 ? 14.505 -16.955 -32.853 1.00 87.75 228 SER A O 1
ATOM 1808 N N . GLU A 1 229 ? 15.395 -15.342 -31.589 1.00 89.12 229 GLU A N 1
ATOM 1809 C CA . GLU A 1 229 ? 16.595 -15.168 -32.420 1.00 89.12 229 GLU A CA 1
ATOM 1810 C C . GLU A 1 229 ? 17.486 -16.410 -32.384 1.00 89.12 229 GLU A C 1
ATOM 1812 O O . GLU A 1 229 ? 17.957 -16.858 -33.431 1.00 89.12 229 GLU A O 1
ATOM 1817 N N . ARG A 1 230 ? 17.664 -17.003 -31.200 1.00 90.81 230 ARG A N 1
ATOM 1818 C CA . ARG A 1 230 ? 18.412 -18.249 -31.035 1.00 90.81 230 ARG A CA 1
ATOM 1819 C C . ARG A 1 230 ? 17.736 -19.415 -31.756 1.00 90.81 230 ARG A C 1
ATOM 1821 O O . ARG A 1 230 ? 18.413 -20.122 -32.490 1.00 90.81 230 ARG A O 1
ATOM 1828 N N . GLU A 1 231 ? 16.420 -19.572 -31.626 1.00 91.81 231 GLU A N 1
ATOM 1829 C CA . GLU A 1 231 ? 15.664 -20.608 -32.347 1.00 91.81 231 GLU A CA 1
ATOM 1830 C C . GLU A 1 231 ? 15.807 -20.470 -33.869 1.00 91.81 231 GLU A C 1
ATOM 1832 O O . GLU A 1 231 ? 16.009 -21.461 -34.570 1.00 91.81 231 GLU A O 1
ATOM 1837 N N . LYS A 1 232 ? 15.755 -19.238 -34.393 1.00 94.31 232 LYS A N 1
ATOM 1838 C CA . LYS A 1 232 ? 15.976 -18.970 -35.823 1.00 94.31 232 LYS A CA 1
ATOM 1839 C C . LYS A 1 232 ? 17.401 -19.306 -36.258 1.00 94.31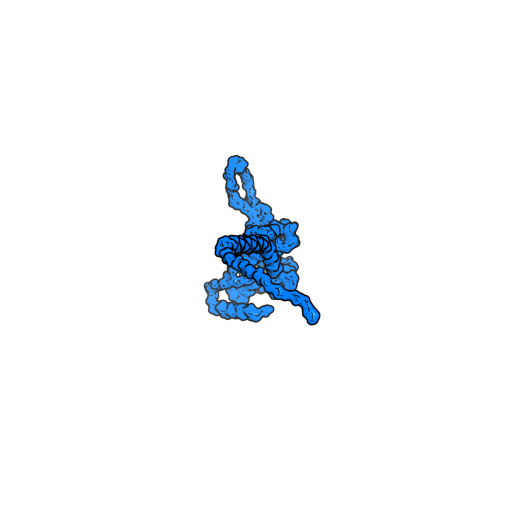 232 LYS A C 1
ATOM 1841 O O . LYS A 1 232 ? 17.579 -19.853 -37.344 1.00 94.31 232 LYS A O 1
ATOM 1846 N N . ALA A 1 233 ? 18.401 -18.993 -35.434 1.00 91.44 233 ALA A N 1
ATOM 1847 C CA . ALA A 1 233 ? 19.794 -19.333 -35.709 1.00 91.44 233 ALA A CA 1
ATOM 1848 C C . ALA A 1 233 ? 20.019 -20.855 -35.702 1.00 91.44 233 ALA A C 1
ATOM 1850 O O . ALA A 1 233 ? 20.649 -21.385 -36.618 1.00 91.44 233 ALA A O 1
ATOM 1851 N N . ASP A 1 234 ? 19.447 -21.562 -34.727 1.00 94.25 234 ASP A N 1
ATOM 1852 C CA . ASP A 1 234 ? 19.520 -23.022 -34.628 1.00 94.25 234 ASP A CA 1
ATOM 1853 C C . ASP A 1 234 ? 18.823 -23.689 -35.831 1.00 94.25 234 ASP A C 1
ATOM 1855 O O . ASP A 1 234 ? 19.380 -24.603 -36.444 1.00 94.25 234 ASP A O 1
ATOM 1859 N N . ALA A 1 235 ? 17.660 -23.175 -36.251 1.00 93.19 235 ALA A N 1
ATOM 1860 C CA . ALA A 1 235 ? 16.957 -23.643 -37.448 1.00 93.19 235 ALA A CA 1
ATOM 1861 C C . ALA A 1 235 ? 17.751 -23.390 -38.744 1.00 93.19 235 ALA A C 1
ATOM 1863 O O . ALA A 1 235 ? 17.823 -24.269 -39.606 1.00 93.19 235 ALA A O 1
ATOM 1864 N N . ALA A 1 236 ? 18.380 -22.218 -38.884 1.00 93.00 236 ALA A N 1
ATOM 1865 C CA . ALA A 1 236 ? 19.221 -21.899 -40.039 1.00 93.00 236 ALA A CA 1
ATOM 1866 C C . ALA A 1 236 ? 20.471 -22.794 -40.104 1.00 93.00 236 ALA A C 1
ATOM 1868 O O . ALA A 1 236 ? 20.828 -23.286 -41.176 1.00 93.00 236 ALA A O 1
ATOM 1869 N N . ASN A 1 237 ? 21.104 -23.061 -38.959 1.00 92.81 237 ASN A N 1
ATOM 1870 C CA . ASN A 1 237 ? 22.244 -23.972 -38.870 1.00 92.81 237 ASN A CA 1
ATOM 1871 C C . ASN A 1 237 ? 21.854 -25.410 -39.242 1.00 92.81 237 ASN A C 1
ATOM 1873 O O . ASN A 1 237 ? 22.579 -26.057 -39.998 1.00 92.81 237 ASN A O 1
ATOM 1877 N N . ALA A 1 238 ? 20.695 -25.891 -38.779 1.00 93.38 238 ALA A N 1
ATOM 1878 C CA . ALA A 1 238 ? 20.180 -27.210 -39.143 1.00 93.38 238 ALA A CA 1
ATOM 1879 C C . ALA A 1 238 ? 19.891 -27.326 -40.651 1.00 93.38 238 ALA A C 1
ATOM 1881 O O . ALA A 1 238 ? 20.273 -28.316 -41.277 1.00 93.38 238 ALA A O 1
ATOM 1882 N N . ALA A 1 239 ? 19.283 -26.299 -41.255 1.00 93.31 239 ALA A N 1
ATOM 1883 C CA . ALA A 1 239 ? 19.031 -26.262 -42.696 1.00 93.31 239 ALA A CA 1
ATOM 1884 C C . ALA A 1 239 ? 20.335 -26.262 -43.514 1.00 93.31 239 ALA A C 1
ATOM 1886 O O . ALA A 1 239 ? 20.452 -26.994 -44.496 1.00 93.31 239 ALA A O 1
ATOM 1887 N N . ASN A 1 240 ? 21.343 -25.494 -43.087 1.00 92.75 240 ASN A N 1
ATOM 1888 C CA . ASN A 1 240 ? 22.654 -25.475 -43.737 1.00 92.75 240 ASN A CA 1
ATOM 1889 C C . ASN A 1 240 ? 23.372 -26.828 -43.638 1.00 92.75 240 ASN A C 1
ATOM 1891 O O . ASN A 1 240 ? 23.963 -27.271 -44.621 1.00 92.75 240 ASN A O 1
ATOM 1895 N N . ALA A 1 241 ?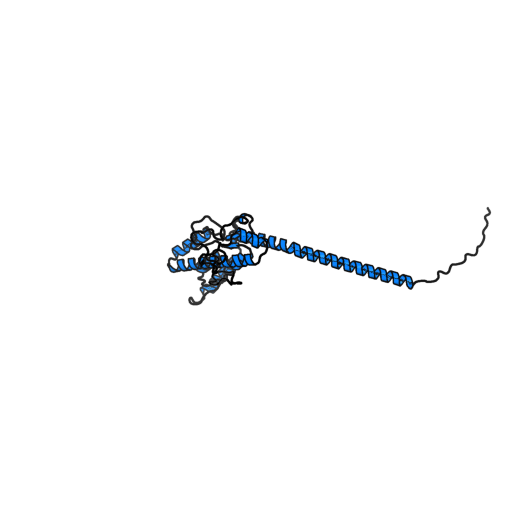 23.292 -27.505 -42.488 1.00 93.38 241 ALA A N 1
ATOM 1896 C CA . ALA A 1 241 ? 23.855 -28.842 -42.313 1.00 93.38 241 ALA A CA 1
ATOM 1897 C C . ALA A 1 241 ? 23.162 -29.879 -43.214 1.00 93.38 241 ALA A C 1
ATOM 1899 O O . ALA A 1 241 ? 23.842 -30.670 -43.863 1.00 93.38 241 ALA A O 1
ATOM 1900 N N . ALA A 1 242 ? 21.830 -29.838 -43.317 1.00 92.19 242 ALA A N 1
ATOM 1901 C CA . ALA A 1 242 ? 21.076 -30.715 -44.214 1.00 92.19 242 ALA A CA 1
ATOM 1902 C C . ALA A 1 242 ? 21.433 -30.474 -45.692 1.00 92.19 242 ALA A C 1
ATOM 1904 O O . ALA A 1 242 ? 21.688 -31.423 -46.429 1.00 92.19 242 ALA A O 1
ATOM 1905 N N . ASN A 1 243 ? 21.532 -29.206 -46.109 1.00 90.56 243 ASN A N 1
ATOM 1906 C CA . ASN A 1 243 ? 21.953 -28.848 -47.466 1.00 90.56 243 ASN A CA 1
ATOM 1907 C C . ASN A 1 243 ? 23.389 -29.300 -47.766 1.00 90.56 243 ASN A C 1
ATOM 1909 O O . ASN A 1 243 ? 23.674 -29.724 -48.884 1.00 90.56 243 ASN A O 1
ATOM 1913 N N . ALA A 1 244 ? 24.293 -29.225 -46.784 1.00 92.12 244 ALA A N 1
ATOM 1914 C CA . ALA A 1 244 ? 25.642 -29.750 -46.931 1.00 92.12 244 ALA A CA 1
ATOM 1915 C C . ALA A 1 244 ? 25.609 -31.270 -47.131 1.00 92.12 244 ALA A C 1
ATOM 1917 O O . ALA A 1 244 ? 26.174 -31.743 -48.108 1.00 92.12 244 ALA A O 1
ATOM 1918 N N . LEU A 1 245 ? 24.898 -32.024 -46.289 1.00 89.88 245 LEU A N 1
ATOM 1919 C CA . LEU A 1 245 ? 24.792 -33.482 -46.432 1.00 89.88 245 LEU A CA 1
ATOM 1920 C C . LEU A 1 245 ? 24.251 -33.901 -47.804 1.00 89.88 245 LEU A C 1
ATOM 1922 O O . LEU A 1 245 ? 24.854 -34.753 -48.447 1.00 89.88 245 LEU A O 1
ATOM 1926 N N . LEU A 1 246 ? 23.192 -33.246 -48.292 1.00 88.50 246 LEU A N 1
ATOM 1927 C CA . LEU A 1 246 ? 22.663 -33.499 -49.637 1.00 88.50 246 LEU A CA 1
ATOM 1928 C C . LEU A 1 246 ? 23.708 -33.239 -50.726 1.00 88.50 246 LEU A C 1
ATOM 1930 O O . LEU A 1 246 ? 23.808 -33.995 -51.686 1.00 88.50 246 LEU A O 1
ATOM 1934 N N . LYS A 1 247 ? 24.507 -32.177 -50.580 1.00 89.81 247 LYS A N 1
ATOM 1935 C CA . LYS A 1 247 ? 25.579 -31.867 -51.527 1.00 89.81 247 LYS A CA 1
ATOM 1936 C C . LYS A 1 247 ? 26.666 -32.947 -51.528 1.00 89.81 247 LYS A C 1
ATOM 1938 O O . LYS A 1 247 ? 27.086 -33.357 -52.604 1.00 89.81 247 LYS A O 1
ATOM 1943 N N . TRP A 1 248 ? 27.078 -33.417 -50.350 1.00 86.38 248 TRP A N 1
ATOM 1944 C CA . TRP A 1 248 ? 28.033 -34.522 -50.219 1.00 86.38 248 TRP A CA 1
ATOM 1945 C C . TRP A 1 248 ? 27.485 -35.811 -50.855 1.00 86.38 248 TRP A C 1
ATOM 1947 O O . TRP A 1 248 ? 28.181 -36.439 -51.644 1.00 86.38 248 TRP A O 1
ATOM 1957 N N . GLU A 1 249 ? 26.221 -36.156 -50.598 1.00 85.06 249 GLU A N 1
ATOM 1958 C CA . GLU A 1 249 ? 25.563 -37.346 -51.161 1.00 85.06 249 GLU A CA 1
ATOM 1959 C C . GLU A 1 249 ? 25.414 -37.267 -52.693 1.00 85.06 249 GLU A C 1
ATOM 1961 O O . GLU A 1 249 ? 25.562 -38.265 -53.400 1.00 85.06 249 GLU A O 1
ATOM 1966 N N . MET A 1 250 ? 25.168 -36.074 -53.244 1.00 81.50 250 MET A N 1
ATOM 1967 C CA . MET A 1 250 ? 25.175 -35.854 -54.695 1.00 81.50 250 MET A CA 1
ATOM 1968 C C . MET A 1 250 ? 26.577 -36.004 -55.298 1.00 81.50 250 MET A C 1
ATOM 1970 O O . MET A 1 250 ? 26.711 -36.577 -56.376 1.00 81.50 250 MET A O 1
ATOM 1974 N N . GLU A 1 251 ? 27.612 -35.490 -54.630 1.00 81.81 251 GLU A N 1
ATOM 1975 C CA . GLU A 1 251 ? 29.003 -35.587 -55.091 1.00 81.81 251 GLU A CA 1
ATOM 1976 C C . GLU A 1 251 ? 29.521 -37.035 -55.052 1.00 81.81 251 GLU A C 1
ATOM 1978 O O . GLU A 1 251 ? 30.213 -37.451 -55.979 1.00 81.81 251 GLU A O 1
ATOM 1983 N N . GLU A 1 252 ? 29.128 -37.830 -54.053 1.00 76.25 252 GLU A N 1
ATOM 1984 C CA . GLU A 1 252 ? 29.477 -39.255 -53.942 1.00 76.25 252 GLU A CA 1
ATOM 1985 C C . GLU A 1 252 ? 28.782 -40.104 -55.026 1.00 76.25 252 GLU A C 1
ATOM 1987 O O . GLU A 1 252 ? 29.426 -40.902 -55.709 1.00 76.25 252 GLU A O 1
ATOM 1992 N N . ASN A 1 253 ? 27.496 -39.845 -55.299 1.00 62.28 253 ASN A N 1
ATOM 1993 C CA . ASN A 1 253 ? 26.743 -40.530 -56.360 1.00 62.28 253 ASN A CA 1
ATOM 1994 C C . ASN A 1 253 ? 27.241 -40.219 -57.787 1.00 62.28 253 ASN A C 1
ATOM 1996 O O . ASN A 1 253 ? 27.016 -41.010 -58.703 1.00 62.28 253 ASN A O 1
ATOM 2000 N N . ILE A 1 254 ? 27.923 -39.088 -58.003 1.00 59.25 254 ILE A N 1
ATOM 2001 C CA . ILE A 1 254 ? 28.549 -38.758 -59.297 1.00 59.25 254 ILE A CA 1
ATOM 2002 C C . ILE A 1 254 ? 29.808 -39.611 -59.546 1.00 59.25 254 ILE A C 1
ATOM 2004 O O . ILE A 1 254 ? 30.187 -39.814 -60.700 1.00 59.25 254 ILE A O 1
ATOM 2008 N N . VAL A 1 255 ? 30.445 -40.147 -58.499 1.00 55.50 255 VAL A N 1
ATOM 2009 C CA . VAL A 1 255 ? 31.686 -40.933 -58.619 1.00 55.50 255 VAL A CA 1
ATOM 2010 C C . VAL A 1 255 ? 31.417 -42.421 -58.897 1.00 55.50 255 VAL A C 1
ATOM 2012 O O . VAL A 1 255 ? 32.244 -43.067 -59.537 1.00 55.50 255 VAL A O 1
ATOM 2015 N N . GLU A 1 256 ? 30.256 -42.966 -58.512 1.00 50.47 256 GLU A N 1
ATOM 2016 C CA . GLU A 1 256 ? 29.950 -44.405 -58.666 1.00 50.47 256 GLU A CA 1
ATOM 2017 C C . GLU A 1 256 ? 29.079 -44.781 -59.889 1.00 50.47 256 GLU A C 1
ATOM 2019 O O . GLU A 1 256 ? 28.813 -45.960 -60.124 1.00 50.47 256 GLU A O 1
ATOM 2024 N N . GLY A 1 257 ? 28.655 -43.821 -60.719 1.00 46.47 257 GLY A N 1
ATOM 2025 C CA . GLY A 1 257 ? 27.699 -44.062 -61.809 1.00 46.47 257 GLY A CA 1
ATOM 2026 C C . GLY A 1 257 ? 28.214 -43.749 -63.214 1.00 46.47 257 GLY A C 1
ATOM 2027 O O . GLY A 1 257 ? 27.882 -42.705 -63.768 1.00 46.47 257 GLY A O 1
ATOM 2028 N N . GLY A 1 258 ? 28.935 -44.678 -63.843 1.00 38.75 258 GLY A N 1
ATOM 2029 C CA . GLY A 1 258 ? 29.166 -44.648 -65.290 1.00 38.75 258 GLY A CA 1
ATOM 2030 C C . GLY A 1 258 ? 28.852 -45.988 -65.957 1.00 38.75 258 GLY A C 1
ATOM 2031 O O . GLY A 1 258 ? 29.688 -46.885 -65.881 1.00 38.75 258 GLY A O 1
ATOM 2032 N N . PRO A 1 259 ? 27.706 -46.157 -66.646 1.00 47.47 259 PRO A N 1
ATOM 2033 C CA . PRO A 1 259 ? 27.552 -47.210 -67.635 1.00 47.47 259 PRO A CA 1
ATOM 2034 C C . PRO A 1 259 ? 27.918 -46.680 -69.030 1.00 47.47 259 PRO A C 1
ATOM 2036 O O . PRO A 1 259 ? 27.475 -45.608 -69.448 1.00 47.47 259 PRO A O 1
ATOM 2039 N N . GLU A 1 260 ? 28.729 -47.454 -69.752 1.00 46.00 260 GLU A N 1
ATOM 2040 C CA . GLU A 1 260 ? 29.023 -47.275 -71.175 1.00 46.00 260 GLU A CA 1
ATOM 2041 C C . GLU A 1 260 ? 27.729 -47.121 -71.986 1.00 46.00 260 GLU A C 1
ATOM 2043 O O . GLU A 1 260 ? 26.908 -48.036 -72.077 1.00 46.00 260 GLU A O 1
ATOM 2048 N N . VAL A 1 261 ? 27.562 -45.968 -72.631 1.00 45.34 261 VAL A N 1
ATOM 2049 C CA . VAL A 1 261 ? 26.554 -45.791 -73.675 1.00 45.34 261 VAL A CA 1
ATOM 2050 C C . VAL A 1 261 ? 27.110 -46.412 -74.955 1.00 45.34 261 VAL A C 1
ATOM 2052 O O . VAL A 1 261 ? 27.933 -45.814 -75.647 1.00 45.34 261 VAL A O 1
ATOM 2055 N N . ALA A 1 262 ? 26.667 -47.629 -75.269 1.00 45.41 262 ALA A N 1
ATOM 2056 C CA . ALA A 1 262 ? 26.919 -48.253 -76.560 1.00 45.41 262 ALA A CA 1
ATOM 2057 C C . ALA A 1 262 ? 26.234 -47.439 -77.675 1.00 45.41 262 ALA A C 1
ATOM 2059 O O . ALA A 1 262 ? 25.009 -47.329 -77.732 1.00 45.41 262 ALA A O 1
ATOM 2060 N N . VAL A 1 263 ? 27.042 -46.859 -78.563 1.00 45.94 263 VAL A N 1
ATOM 2061 C CA . VAL A 1 263 ? 26.599 -46.148 -79.768 1.00 45.94 263 VAL A CA 1
ATOM 2062 C C . VAL A 1 263 ? 26.173 -47.177 -80.827 1.00 45.94 263 VAL A C 1
ATOM 2064 O O . VAL A 1 263 ? 27.005 -47.999 -81.214 1.00 45.94 263 VAL A O 1
ATOM 2067 N N . PRO A 1 264 ? 24.933 -47.156 -81.355 1.00 41.97 264 PRO A N 1
ATOM 2068 C CA . PRO A 1 264 ? 24.566 -47.992 -82.488 1.00 41.97 264 PRO A CA 1
ATOM 2069 C C . PRO A 1 264 ? 25.042 -47.344 -83.794 1.00 41.97 264 PRO A C 1
ATOM 2071 O O . PRO A 1 264 ? 24.681 -46.213 -84.122 1.00 41.97 264 PRO A O 1
ATOM 2074 N N . THR A 1 265 ? 25.843 -48.078 -84.560 1.00 41.12 265 THR A N 1
ATOM 2075 C CA . THR A 1 265 ? 26.250 -47.736 -85.925 1.00 41.12 265 THR A CA 1
ATOM 2076 C C . THR A 1 265 ? 25.068 -47.877 -86.891 1.00 41.12 265 THR A C 1
ATOM 2078 O O . THR A 1 265 ? 24.569 -48.971 -87.143 1.00 41.12 265 THR A O 1
ATOM 2081 N N . LEU A 1 266 ? 24.625 -46.755 -87.464 1.00 39.72 266 LEU A N 1
ATOM 2082 C CA . LEU A 1 266 ? 23.681 -46.719 -88.583 1.00 39.72 266 LEU A CA 1
ATOM 2083 C C . LEU A 1 266 ? 24.430 -47.036 -89.886 1.00 39.72 266 LEU A C 1
ATOM 2085 O O . LEU A 1 266 ? 25.231 -46.232 -90.359 1.00 39.72 266 LEU A O 1
ATOM 2089 N N . SER A 1 267 ? 24.168 -48.210 -90.464 1.00 40.75 267 SER A N 1
ATOM 2090 C CA . SER A 1 267 ? 24.523 -48.516 -91.853 1.00 40.75 267 SER A CA 1
ATOM 2091 C C . SER A 1 267 ? 23.381 -48.078 -92.771 1.00 40.75 267 SER A C 1
ATOM 2093 O O . SER A 1 267 ? 22.209 -48.343 -92.505 1.00 40.75 267 SER A O 1
ATOM 2095 N N . GLY A 1 268 ? 23.744 -47.324 -93.809 1.00 42.72 268 GLY A N 1
ATOM 2096 C CA . GLY A 1 268 ? 22.829 -46.731 -94.772 1.00 42.72 268 GLY A CA 1
ATOM 2097 C C . GLY A 1 268 ? 22.176 -47.765 -95.683 1.00 42.72 268 GLY A C 1
ATOM 2098 O O . GLY A 1 268 ? 22.829 -48.682 -96.174 1.00 42.72 268 GLY A O 1
ATOM 2099 N N . GLY A 1 269 ? 20.884 -47.564 -95.924 1.00 38.47 269 GLY A N 1
ATOM 2100 C CA . GLY A 1 269 ? 20.122 -48.184 -96.998 1.00 38.47 269 GLY A CA 1
ATOM 2101 C C . GLY A 1 269 ? 19.456 -47.076 -97.802 1.00 38.47 269 GLY A C 1
ATOM 2102 O O . GLY A 1 269 ? 18.663 -46.302 -97.270 1.00 38.47 269 GLY A O 1
ATOM 2103 N N . GLU A 1 270 ? 19.868 -46.978 -99.057 1.00 47.97 270 GLU A N 1
ATOM 2104 C CA . GLU A 1 270 ? 19.402 -46.062 -100.088 1.00 47.97 270 GLU A CA 1
ATOM 2105 C C . GLU A 1 270 ? 17.884 -46.167 -100.295 1.00 47.97 270 GLU A C 1
ATOM 2107 O O . GLU A 1 270 ? 17.322 -47.258 -100.224 1.00 47.97 270 GLU A O 1
ATOM 2112 N N . ASN A 1 271 ? 17.223 -45.054 -100.629 1.00 39.53 271 ASN A N 1
ATOM 2113 C CA . ASN A 1 271 ? 16.139 -45.116 -101.604 1.00 39.53 271 ASN A CA 1
ATOM 2114 C C . ASN A 1 271 ? 15.940 -43.781 -102.321 1.00 39.53 271 ASN A C 1
ATOM 2116 O O . ASN A 1 271 ? 15.622 -42.740 -101.744 1.00 39.53 271 ASN A O 1
ATOM 2120 N N . THR A 1 272 ? 16.174 -43.879 -103.619 1.00 41.19 272 THR A N 1
ATOM 2121 C CA . THR A 1 272 ? 16.071 -42.883 -104.669 1.00 41.19 272 THR A CA 1
ATOM 2122 C C . THR A 1 272 ? 14.606 -42.595 -105.001 1.00 41.19 272 THR A C 1
ATOM 2124 O O . THR A 1 272 ? 13.755 -43.480 -104.997 1.00 41.19 272 THR A O 1
ATOM 2127 N N . ILE A 1 273 ? 14.337 -41.334 -105.322 1.00 40.94 273 ILE A N 1
ATOM 2128 C CA . ILE A 1 273 ? 13.075 -40.800 -105.844 1.00 40.94 273 ILE A CA 1
ATOM 2129 C C . ILE A 1 273 ? 12.866 -41.268 -107.294 1.00 40.94 273 ILE A C 1
ATOM 2131 O O . ILE A 1 273 ? 13.799 -41.145 -108.085 1.00 40.94 273 ILE A O 1
ATOM 2135 N N . ALA A 1 274 ? 11.644 -41.665 -107.670 1.00 40.12 274 ALA A N 1
ATOM 2136 C CA . ALA A 1 274 ? 11.067 -41.377 -108.992 1.00 40.12 274 ALA A CA 1
ATOM 2137 C C . ALA A 1 274 ? 9.545 -41.641 -109.029 1.00 40.12 274 ALA A C 1
ATOM 2139 O O . ALA A 1 274 ? 9.124 -42.763 -108.778 1.00 40.12 274 ALA A O 1
ATOM 2140 N N . LEU A 1 275 ? 8.806 -40.570 -109.365 1.00 36.28 275 LEU A N 1
ATOM 2141 C CA . LEU A 1 275 ? 7.551 -40.466 -110.141 1.00 36.28 275 LEU A CA 1
ATOM 2142 C C . LEU A 1 275 ? 6.403 -41.461 -109.892 1.00 36.28 275 LEU A C 1
ATOM 2144 O O . LEU A 1 275 ? 6.505 -42.629 -110.320 1.00 36.28 275 LEU A O 1
#

Organism: NCBI:txid2823264